Protein AF-0000000073245476 (afdb_homodimer)

Solvent-accessible surface area (backbone atoms only — not comparable to full-atom values): 15856 Å² total; per-residue (Å²): 120,51,74,49,48,77,84,52,42,71,71,64,70,83,82,60,58,58,72,34,22,28,62,36,34,46,77,89,36,81,42,57,45,24,34,50,19,56,55,32,78,48,29,35,33,28,40,75,49,52,67,68,63,74,62,69,71,83,60,53,37,88,50,88,70,59,47,70,49,90,63,47,48,74,40,70,46,81,10,29,39,76,40,54,33,34,42,56,54,90,88,49,45,46,74,45,81,39,62,27,38,27,30,79,56,72,59,91,55,37,30,38,44,10,25,55,58,36,38,72,48,50,34,35,44,22,57,64,35,28,35,37,36,26,55,30,90,86,61,51,75,33,77,39,58,52,106,118,51,74,48,48,78,84,52,41,69,72,62,70,85,70,71,56,57,70,36,25,28,60,34,33,46,79,89,36,81,43,58,46,24,34,48,20,56,55,34,80,49,28,36,34,26,40,77,50,53,66,68,64,73,63,69,70,84,61,53,36,87,51,89,69,59,45,70,49,92,63,46,49,74,40,70,45,82,11,30,38,78,39,53,33,34,41,55,54,90,88,50,46,47,75,46,80,40,63,26,38,26,30,82,56,74,57,89,55,38,30,38,45,8,24,56,58,37,38,73,47,51,34,35,42,23,59,62,37,30,36,36,35,26,55,30,92,85,60,51,74,33,76,38,59,53,105

pLDDT: mean 93.52, std 9.71, range [47.25, 98.81]

Nearest PDB structures (foldseek):
  4z2z-assembly1_B  TM=7.424E-01  e=3.242E-06  Saccharomyces cerevisiae S288C
  4z2z-assembly1_A  TM=7.559E-01  e=2.418E-06  Saccharomyces cerevisiae S288C
  4exh-assembly1_A  TM=7.094E-01  e=1.579E-05  DG-75 Murine leukemia virus
  7squ-assembly1_A  TM=3.680E-01  e=3.318E+00  Escherichia phage vB_EcoM_Goslar
  7sqt-assembly1_A  TM=3.680E-01  e=3.318E+00  Escherichia phage vB_EcoM_Goslar

Organism: Cajanus cajan (NCBI:txid3821)

Secondary structure (DSSP, 8-state):
-EEE-GGG-----GGG----EEEEEETTEEEEEEEE-TT-SSEEEEHHHHHHTT--GGGPBP--SPEE-TT--EE-EEEEEEEEEEEEETTEEEEEEEEEEEE----S-SEEE-HHHHHHHT-EEETTTTEEEEE-TTSPEEEEE--/-EEE-GGG-----TTS----EEEEEETTEEEEEEEE-TT-SSEEEEHHHHHHTT--GGGPBP--SPEE-TT--EE-EEEEEEEEEEEEETTEEEEEEEEEEEE----S-SEEE-HHHHHHHT-EEETTTTEEEEE-TTSPEEEEE--

Radius of gyration: 18.88 Å; Cα contacts (8 Å, |Δi|>4): 696; chains: 2; bounding box: 39×55×34 Å

Structure (mmCIF, N/CA/C/O backbone):
data_AF-0000000073245476-model_v1
#
loop_
_entity.id
_entity.type
_entity.pdbx_description
1 polymer Polyprotein
#
loop_
_atom_site.group_PDB
_atom_site.id
_atom_site.type_symbol
_atom_site.label_atom_id
_atom_site.label_alt_id
_atom_site.label_comp_id
_atom_site.label_asym_id
_atom_site.label_entity_id
_atom_site.label_seq_id
_atom_site.pdbx_PDB_ins_code
_atom_site.Cartn_x
_atom_site.Cartn_y
_atom_site.Cartn_z
_atom_site.occupancy
_atom_site.B_iso_or_equiv
_atom_site.auth_seq_id
_atom_site.auth_comp_id
_atom_site.auth_asym_id
_atom_site.auth_atom_id
_atom_site.pdbx_PDB_model_num
ATOM 1 N N . PRO A 1 1 ? 22.016 -6.625 1.585 1 93.56 1 PRO A N 1
ATOM 2 C CA . PRO A 1 1 ? 21.359 -5.32 1.718 1 93.56 1 PRO A CA 1
ATOM 3 C C . PRO A 1 1 ? 20.562 -4.938 0.481 1 93.56 1 PRO A C 1
ATOM 5 O O . PRO A 1 1 ? 20.953 -5.25 -0.644 1 93.56 1 PRO A O 1
ATOM 8 N N . ILE A 1 2 ? 19.391 -4.457 0.667 1 95.62 2 ILE A N 1
ATOM 9 C CA . ILE A 1 2 ? 18.594 -3.902 -0.418 1 95.62 2 ILE A CA 1
ATOM 10 C C . ILE A 1 2 ? 18.797 -2.393 -0.496 1 95.62 2 ILE A C 1
ATOM 12 O O . ILE A 1 2 ? 18.656 -1.685 0.504 1 95.62 2 ILE A O 1
ATOM 16 N N . THR A 1 3 ? 19.156 -1.911 -1.7 1 96.94 3 THR A N 1
ATOM 17 C CA . THR A 1 3 ? 19.531 -0.511 -1.86 1 96.94 3 THR A CA 1
ATOM 18 C C . THR A 1 3 ? 18.781 0.123 -3.025 1 96.94 3 THR A C 1
ATOM 20 O O . THR A 1 3 ? 18.609 -0.499 -4.078 1 96.94 3 THR A O 1
ATOM 23 N N . PHE A 1 4 ? 18.328 1.345 -2.824 1 95.81 4 PHE A N 1
ATOM 24 C CA . PHE A 1 4 ? 17.75 2.18 -3.873 1 95.81 4 PHE A CA 1
ATOM 25 C C . PHE A 1 4 ? 18.609 3.412 -4.117 1 95.81 4 PHE A C 1
ATOM 27 O O . PHE A 1 4 ? 18.984 4.113 -3.174 1 95.81 4 PHE A O 1
ATOM 34 N N . THR A 1 5 ? 18.906 3.629 -5.355 1 92.44 5 THR A N 1
ATOM 35 C CA . THR A 1 5 ? 19.688 4.785 -5.773 1 92.44 5 THR A CA 1
ATOM 36 C C . THR A 1 5 ? 18.953 5.578 -6.844 1 92.44 5 THR A C 1
ATOM 38 O O . THR A 1 5 ? 17.859 5.18 -7.285 1 92.44 5 THR A O 1
ATOM 41 N N . ASP A 1 6 ? 19.547 6.73 -7.223 1 84.25 6 ASP A N 1
ATOM 42 C CA . ASP A 1 6 ? 18.969 7.527 -8.305 1 84.25 6 ASP A CA 1
ATOM 43 C C . ASP A 1 6 ? 18.906 6.727 -9.602 1 84.25 6 ASP A C 1
ATOM 45 O O . ASP A 1 6 ? 18.062 6.977 -10.453 1 84.25 6 ASP A O 1
ATOM 49 N N . ASP A 1 7 ? 19.766 5.77 -9.727 1 79.19 7 ASP A N 1
ATOM 50 C CA . ASP A 1 7 ? 19.797 4.945 -10.93 1 79.19 7 ASP A CA 1
ATOM 51 C C . ASP A 1 7 ? 18.531 4.094 -11.055 1 79.19 7 ASP A C 1
ATOM 53 O O . ASP A 1 7 ? 18.203 3.619 -12.141 1 79.19 7 ASP A O 1
ATOM 57 N N . ASP A 1 8 ? 17.906 3.918 -9.938 1 78.94 8 ASP A N 1
ATOM 58 C CA . ASP A 1 8 ? 16.688 3.127 -9.953 1 78.94 8 ASP A CA 1
ATOM 59 C C . ASP A 1 8 ? 15.508 3.938 -10.5 1 78.94 8 ASP A C 1
ATOM 61 O O . ASP A 1 8 ? 14.461 3.377 -10.836 1 78.94 8 ASP A O 1
ATOM 65 N N . TYR A 1 9 ? 15.688 5.246 -10.547 1 71.88 9 TYR A N 1
ATOM 66 C CA . TYR A 1 9 ? 14.625 6.117 -11.039 1 71.88 9 TYR A CA 1
ATOM 67 C C . TYR A 1 9 ? 14.5 6.02 -12.555 1 71.88 9 TYR A C 1
ATOM 69 O O . TYR A 1 9 ? 15.469 6.242 -13.281 1 71.88 9 TYR A O 1
ATOM 77 N N . ALA A 1 10 ? 13.523 5.348 -13.148 1 61.59 10 ALA A N 1
ATOM 78 C CA . ALA A 1 10 ? 13.352 5.168 -14.586 1 61.59 10 ALA A CA 1
ATOM 79 C C . ALA A 1 10 ? 12.773 6.422 -15.234 1 61.59 10 ALA A C 1
ATOM 81 O O . ALA A 1 10 ? 12.266 6.371 -16.359 1 61.59 10 ALA A O 1
ATOM 82 N N . GLY A 1 11 ? 13.172 7.547 -14.883 1 56.31 11 GLY A N 1
ATOM 83 C CA . GLY A 1 11 ? 12.766 8.711 -15.656 1 56.31 11 GLY A CA 1
ATOM 84 C C . GLY A 1 11 ? 11.266 8.93 -15.656 1 56.31 11 GLY A C 1
ATOM 85 O O . GLY A 1 11 ? 10.742 9.672 -16.5 1 56.31 11 GLY A O 1
ATOM 86 N N . VAL A 1 12 ? 10.547 7.965 -15.141 1 51.91 12 VAL A N 1
ATOM 87 C CA . VAL A 1 12 ? 9.109 8.172 -15.305 1 51.91 12 VAL A CA 1
ATOM 88 C C . VAL A 1 12 ? 8.719 9.555 -14.805 1 51.91 12 VAL A C 1
ATOM 90 O O . VAL A 1 12 ? 9.336 10.078 -13.867 1 51.91 12 VAL A O 1
ATOM 93 N N . SER A 1 13 ? 8.211 10.25 -15.633 1 48.66 13 SER A N 1
ATOM 94 C CA . SER A 1 13 ? 7.738 11.602 -15.32 1 48.66 13 SER A CA 1
ATOM 95 C C . SER A 1 13 ? 7.254 11.695 -13.875 1 48.66 13 SER A C 1
ATOM 97 O O . SER A 1 13 ? 6.438 10.883 -13.438 1 48.66 13 SER A O 1
ATOM 99 N N . PRO A 1 14 ? 8.039 12.203 -12.969 1 48.41 14 PRO A N 1
ATOM 100 C CA . PRO A 1 14 ? 7.754 12.492 -11.562 1 48.41 14 PRO A CA 1
ATOM 101 C C . PRO A 1 14 ? 6.262 12.664 -11.289 1 48.41 14 PRO A C 1
ATOM 103 O O . PRO A 1 14 ? 5.809 12.414 -10.164 1 48.41 14 PRO A O 1
ATOM 106 N N . ASN A 1 15 ? 5.5 13.188 -12.32 1 51.12 15 ASN A N 1
ATOM 107 C CA . ASN A 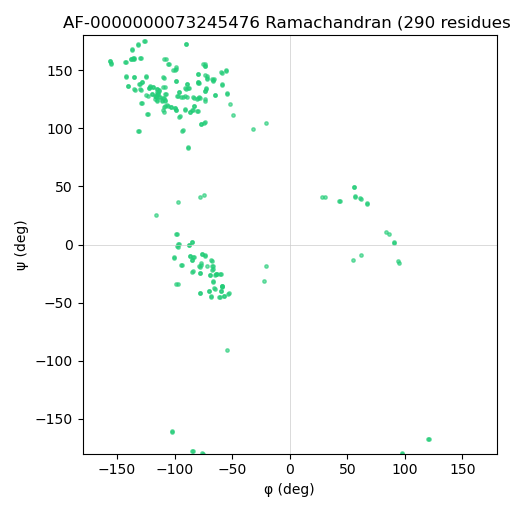1 15 ? 4.195 13.781 -12.047 1 51.12 15 ASN A CA 1
ATOM 108 C C . ASN A 1 15 ? 3.158 12.727 -11.688 1 51.12 15 ASN A C 1
ATOM 110 O O . ASN A 1 15 ? 2.072 13.047 -11.211 1 51.12 15 ASN A O 1
ATOM 114 N N . GLN A 1 16 ? 3.281 11.336 -11.969 1 66.69 16 GLN A N 1
ATOM 115 C CA . GLN A 1 16 ? 1.917 10.812 -11.953 1 66.69 16 GLN A CA 1
ATOM 116 C C . GLN A 1 16 ? 1.728 9.797 -10.836 1 66.69 16 GLN A C 1
ATOM 118 O O . GLN A 1 16 ? 0.734 9.062 -10.812 1 66.69 16 GLN A O 1
ATOM 123 N N . ASP A 1 17 ? 2.463 9.812 -9.773 1 90.06 17 ASP A N 1
ATOM 124 C CA . ASP A 1 17 ? 2.195 8.945 -8.633 1 90.06 17 ASP A CA 1
ATOM 125 C C . ASP A 1 17 ? 1.548 7.637 -9.078 1 90.06 17 ASP A C 1
ATOM 127 O O . ASP A 1 17 ? 0.563 7.191 -8.492 1 90.06 17 ASP A O 1
ATOM 131 N N . ASP A 1 18 ? 2.072 7.098 -10.211 1 92.56 18 ASP A N 1
ATOM 132 C CA . ASP A 1 18 ? 1.566 5.824 -10.719 1 92.56 18 ASP A CA 1
ATOM 133 C C . ASP A 1 18 ? 1.733 4.711 -9.688 1 92.56 18 ASP A C 1
ATOM 135 O O . ASP A 1 18 ? 2.691 4.715 -8.914 1 92.56 18 ASP A O 1
ATOM 139 N N . PRO A 1 19 ? 0.787 3.762 -9.703 1 94.62 19 PRO A N 1
ATOM 140 C CA . PRO A 1 19 ? 0.949 2.598 -8.828 1 94.62 19 PRO A CA 1
ATOM 141 C C . PRO A 1 19 ? 2.021 1.632 -9.328 1 94.62 19 PRO A C 1
ATOM 143 O O . PRO A 1 19 ? 2.367 1.644 -10.508 1 94.62 19 PRO A O 1
ATOM 146 N N . MET A 1 20 ? 2.557 0.892 -8.414 1 95.38 20 MET A N 1
ATOM 147 C CA . MET A 1 20 ? 3.447 -0.205 -8.789 1 95.38 20 MET A CA 1
ATOM 148 C C . MET A 1 20 ? 2.654 -1.404 -9.289 1 95.38 20 MET A C 1
ATOM 150 O O . MET A 1 20 ? 2.021 -2.113 -8.508 1 95.38 20 MET A O 1
ATOM 154 N N . VAL A 1 21 ? 2.68 -1.551 -10.594 1 97.5 21 VAL A N 1
ATOM 155 C CA . VAL A 1 21 ? 1.964 -2.643 -11.242 1 97.5 21 VAL A CA 1
ATOM 156 C C . VAL A 1 21 ? 2.951 -3.521 -12.008 1 97.5 21 VAL A C 1
ATOM 158 O O . VAL A 1 21 ? 3.764 -3.021 -12.789 1 97.5 21 VAL A O 1
ATOM 161 N N . ILE A 1 22 ? 2.824 -4.805 -11.727 1 98.19 22 ILE A N 1
ATOM 162 C CA . ILE A 1 22 ? 3.789 -5.703 -12.352 1 98.19 22 ILE A CA 1
ATOM 163 C C . ILE A 1 22 ? 3.059 -6.883 -12.984 1 98.19 22 ILE A C 1
ATOM 165 O O . ILE A 1 22 ? 1.836 -7 -12.867 1 98.19 22 ILE A O 1
ATOM 169 N N . ALA A 1 23 ? 3.869 -7.66 -13.719 1 98.38 23 ALA A N 1
ATOM 170 C CA . ALA A 1 23 ? 3.42 -8.977 -14.156 1 98.38 23 ALA A CA 1
ATOM 171 C C . ALA A 1 23 ? 3.965 -10.07 -13.242 1 98.38 23 ALA A C 1
ATOM 173 O O . ALA A 1 23 ? 5.105 -9.992 -12.781 1 98.38 23 ALA A O 1
ATOM 174 N N . VAL A 1 24 ? 3.125 -11.047 -12.969 1 98.62 24 VAL A N 1
ATOM 175 C CA . VAL A 1 24 ? 3.549 -12.234 -12.234 1 98.62 24 VAL A CA 1
ATOM 176 C C . VAL A 1 24 ? 3.113 -13.484 -12.984 1 98.62 24 VAL A C 1
ATOM 178 O O . VAL A 1 24 ? 2.258 -13.422 -13.867 1 98.62 24 VAL A O 1
ATOM 181 N N . GLU A 1 25 ? 3.748 -14.555 -12.656 1 98.19 25 GLU A N 1
ATOM 182 C CA . GLU A 1 25 ? 3.291 -15.844 -13.164 1 98.19 25 GLU A CA 1
ATOM 183 C C . GLU A 1 25 ? 2.545 -16.625 -12.086 1 98.19 25 GLU A C 1
ATOM 185 O O . GLU A 1 25 ? 3.1 -16.922 -11.023 1 98.19 25 GLU A O 1
ATOM 190 N N . VAL A 1 26 ? 1.279 -16.906 -12.359 1 98.06 26 VAL A N 1
ATOM 191 C CA . VAL A 1 26 ? 0.427 -17.672 -11.445 1 98.06 26 VAL A CA 1
ATOM 192 C C . VAL A 1 26 ? -0 -18.984 -12.102 1 98.06 26 VAL A C 1
ATOM 194 O O . VAL A 1 26 ? -0.646 -18.969 -13.148 1 98.06 26 VAL A O 1
ATOM 197 N N . ALA A 1 27 ? 0.247 -20.125 -11.398 1 91.5 27 ALA A N 1
ATOM 198 C CA . ALA A 1 27 ? -0.123 -21.438 -11.922 1 91.5 27 ALA A CA 1
ATOM 199 C C . ALA A 1 27 ? 0.217 -21.547 -13.406 1 91.5 27 ALA A C 1
ATOM 201 O O . ALA A 1 27 ? -0.63 -21.938 -14.219 1 91.5 27 ALA A O 1
ATOM 202 N N . ASN A 1 28 ? 1.311 -21 -13.953 1 88.69 28 ASN A N 1
ATOM 203 C CA . ASN A 1 28 ? 1.872 -21.109 -15.297 1 88.69 28 ASN A CA 1
ATOM 204 C C . ASN A 1 28 ? 1.248 -20.094 -16.25 1 88.69 28 ASN A C 1
ATOM 206 O O . ASN A 1 28 ? 1.371 -20.234 -17.469 1 88.69 28 ASN A O 1
ATOM 210 N N . TRP A 1 29 ? 0.49 -19.188 -15.75 1 96.31 29 TRP A N 1
ATOM 211 C CA . TRP A 1 29 ? -0.079 -18.109 -16.531 1 96.31 29 TRP A CA 1
ATOM 212 C C . TRP A 1 29 ? 0.585 -16.781 -16.188 1 96.31 29 TRP A C 1
ATOM 214 O O . TRP A 1 29 ? 0.802 -16.469 -15.016 1 96.31 29 TRP A O 1
ATOM 224 N N . GLU A 1 30 ? 0.896 -16.047 -17.188 1 97.25 30 GLU A N 1
ATOM 225 C CA . GLU A 1 30 ? 1.357 -14.688 -16.953 1 97.25 30 GLU A CA 1
ATOM 226 C C . GLU A 1 30 ? 0.185 -13.742 -16.703 1 97.25 30 GLU A C 1
ATOM 228 O O . GLU A 1 30 ? -0.7 -13.609 -17.547 1 97.25 30 GLU A O 1
ATOM 233 N N . VAL A 1 31 ? 0.109 -13.211 -15.523 1 98.31 31 VAL A N 1
ATOM 234 C CA . VAL A 1 31 ? -0.971 -12.305 -15.156 1 98.31 31 VAL A CA 1
ATOM 235 C C . VAL A 1 31 ? -0.433 -10.875 -15.047 1 98.31 31 VAL A C 1
ATOM 237 O O . VAL A 1 31 ? 0.457 -10.602 -14.234 1 98.31 31 VAL A O 1
ATOM 240 N N . HIS A 1 32 ? -0.95 -9.961 -15.867 1 98.12 32 HIS A N 1
ATOM 241 C CA . HIS A 1 32 ? -0.616 -8.547 -15.836 1 98.12 32 HIS A CA 1
ATOM 242 C C . HIS A 1 32 ? -1.556 -7.777 -14.906 1 98.12 32 HIS A C 1
ATOM 244 O O . HIS A 1 32 ? -2.471 -8.367 -14.328 1 98.12 32 HIS A O 1
ATOM 250 N N . LYS A 1 33 ? -1.223 -6.496 -14.688 1 98.12 33 LYS A N 1
ATOM 251 C CA . LYS A 1 33 ? -2.047 -5.598 -13.883 1 98.12 33 LYS A CA 1
ATOM 252 C C . LYS A 1 33 ? -2.178 -6.102 -12.453 1 98.12 33 LYS A C 1
ATOM 254 O O . LYS A 1 33 ? -3.279 -6.133 -11.898 1 98.12 33 LYS A O 1
ATOM 259 N N . THR A 1 34 ? -1.061 -6.609 -11.961 1 98.62 34 THR A N 1
ATOM 260 C CA . THR A 1 34 ? -0.933 -6.941 -10.547 1 98.62 34 THR A CA 1
ATOM 261 C C . THR A 1 34 ? -0.478 -5.727 -9.742 1 98.62 34 THR A C 1
ATOM 263 O O . THR A 1 34 ? 0.642 -5.242 -9.922 1 98.62 34 THR A O 1
ATOM 266 N N . LEU A 1 35 ? -1.337 -5.27 -8.891 1 98.38 35 LEU A N 1
ATOM 267 C CA . LEU A 1 35 ? -1.023 -4.121 -8.039 1 98.38 35 LEU A CA 1
ATOM 268 C C . LEU A 1 35 ? -0.236 -4.555 -6.809 1 98.38 35 LEU A C 1
ATOM 270 O O . LEU A 1 35 ? -0.65 -5.469 -6.094 1 98.38 35 LEU A O 1
ATOM 274 N N . ILE A 1 36 ? 0.904 -3.943 -6.566 1 98.56 36 ILE A N 1
ATOM 275 C CA . ILE A 1 36 ? 1.636 -4.086 -5.312 1 98.56 36 ILE A CA 1
ATOM 276 C C . ILE A 1 36 ? 1.085 -3.107 -4.281 1 98.56 36 ILE A C 1
ATOM 278 O O . ILE A 1 36 ? 1.145 -1.891 -4.477 1 98.56 36 ILE A O 1
ATOM 282 N N . ASP A 1 37 ? 0.512 -3.652 -3.213 1 97.94 37 ASP A N 1
ATOM 283 C CA . ASP A 1 37 ? -0.204 -2.826 -2.246 1 97.94 37 ASP A CA 1
ATOM 284 C C . ASP A 1 37 ? 0.238 -3.141 -0.82 1 97.94 37 ASP A C 1
ATOM 286 O O . ASP A 1 37 ? -0.367 -3.979 -0.147 1 97.94 37 ASP A O 1
ATOM 290 N N . GLN A 1 38 ? 1.141 -2.357 -0.249 1 97.44 38 GLN A N 1
ATOM 291 C CA . GLN A 1 38 ? 1.664 -2.572 1.097 1 97.44 38 GLN A CA 1
ATOM 292 C C . GLN A 1 38 ? 0.629 -2.201 2.154 1 97.44 38 GLN A C 1
ATOM 294 O O . GLN A 1 38 ? 0.805 -2.508 3.336 1 97.44 38 GLN A O 1
ATOM 299 N N . GLY A 1 39 ? -0.454 -1.598 1.73 1 96.94 39 GLY A N 1
ATOM 300 C CA . GLY A 1 39 ? -1.541 -1.322 2.656 1 96.94 39 GLY A CA 1
ATOM 301 C C . GLY A 1 39 ? -2.494 -2.49 2.822 1 96.94 39 GLY A C 1
ATOM 302 O O . GLY A 1 39 ? -3.307 -2.508 3.748 1 96.94 39 GLY A O 1
ATOM 303 N N . SER A 1 40 ? -2.422 -3.416 2.006 1 96.94 40 SER A N 1
ATOM 304 C CA . SER A 1 40 ? -3.379 -4.52 2.002 1 96.94 40 SER A CA 1
ATOM 305 C C . SER A 1 40 ? -2.939 -5.637 2.943 1 96.94 40 SER A C 1
ATOM 307 O O . SER A 1 40 ? -1.787 -6.074 2.9 1 96.94 40 SER A O 1
ATOM 309 N N . SER A 1 41 ? -3.852 -6.133 3.717 1 96.19 41 SER A N 1
ATOM 310 C CA . SER A 1 41 ? -3.586 -7.223 4.648 1 96.19 41 SER A CA 1
ATOM 311 C C . SER A 1 41 ? -3.771 -8.578 3.977 1 96.19 41 SER A C 1
ATOM 313 O O . SER A 1 41 ? -3.555 -9.625 4.598 1 96.19 41 SER A O 1
ATOM 315 N N . ALA A 1 42 ? -4.137 -8.539 2.725 1 97 42 ALA A N 1
ATOM 316 C CA . ALA A 1 42 ? -4.414 -9.781 2.01 1 97 42 ALA A CA 1
ATOM 317 C C . ALA A 1 42 ? -3.941 -9.703 0.562 1 97 42 ALA A C 1
ATOM 319 O O . ALA A 1 42 ? -3.693 -8.609 0.044 1 97 42 ALA A O 1
ATOM 320 N N . ASN A 1 43 ? -3.713 -10.875 -0.018 1 98.5 43 ASN A N 1
ATOM 321 C CA . ASN A 1 43 ? -3.629 -11 -1.47 1 98.5 43 ASN A CA 1
ATOM 322 C C . ASN A 1 43 ? -4.996 -11.266 -2.088 1 98.5 43 ASN A C 1
ATOM 324 O O . ASN A 1 43 ? -5.766 -12.086 -1.574 1 98.5 43 ASN A O 1
ATOM 328 N N . VAL A 1 44 ? -5.266 -10.609 -3.191 1 98.62 44 VAL A N 1
ATOM 329 C CA . VAL A 1 44 ? -6.574 -10.734 -3.824 1 98.62 44 VAL A CA 1
ATOM 330 C C . VAL A 1 44 ? -6.406 -11.203 -5.27 1 98.62 44 VAL A C 1
ATOM 332 O O . VAL A 1 44 ? -5.543 -10.703 -5.992 1 98.62 44 VAL A O 1
ATOM 335 N N . LEU A 1 45 ? -7.07 -12.195 -5.617 1 98.62 45 LEU A N 1
ATOM 336 C CA . LEU A 1 45 ? -7.27 -12.609 -7.004 1 98.62 45 LEU A CA 1
ATOM 337 C C . LEU A 1 45 ? -8.703 -12.359 -7.445 1 98.62 45 LEU A C 1
ATOM 339 O O . LEU A 1 45 ? -9.641 -12.953 -6.902 1 98.62 45 LEU A O 1
ATOM 343 N N . TYR A 1 46 ? -8.875 -11.453 -8.391 1 98.38 46 TYR A N 1
ATOM 344 C CA . TYR A 1 46 ? -10.234 -11.109 -8.789 1 98.38 46 TYR A CA 1
ATOM 345 C C . TYR A 1 46 ? -10.875 -12.242 -9.586 1 98.38 46 TYR A C 1
ATOM 347 O O . TYR A 1 46 ? -10.219 -12.875 -10.422 1 98.38 46 TYR A O 1
ATOM 355 N N . TRP A 1 47 ? -12.109 -12.414 -9.422 1 97.56 47 TRP A N 1
ATOM 356 C CA . TRP A 1 47 ? -12.859 -13.586 -9.859 1 97.56 47 TRP A CA 1
ATOM 357 C C . TRP A 1 47 ? -12.781 -13.742 -11.375 1 97.56 47 TRP A C 1
ATOM 359 O O . TRP A 1 47 ? -12.508 -14.836 -11.875 1 97.56 47 TRP A O 1
ATOM 369 N N . PRO A 1 48 ? -12.969 -12.625 -12.172 1 96.94 48 PRO A N 1
ATOM 370 C CA . PRO A 1 48 ? -12.828 -12.82 -13.617 1 96.94 48 PRO A CA 1
ATOM 371 C C . PRO A 1 48 ? -11.453 -13.359 -14.016 1 96.94 48 PRO A C 1
ATOM 373 O O . PRO A 1 48 ? -11.344 -14.156 -14.953 1 96.94 48 PRO A O 1
ATOM 376 N N . THR A 1 49 ? -10.414 -12.977 -13.359 1 97.75 49 THR A N 1
ATOM 377 C CA . THR A 1 49 ? -9.07 -13.469 -13.625 1 97.75 49 THR A CA 1
ATOM 378 C C . THR A 1 49 ? -8.945 -14.938 -13.234 1 97.75 49 THR A C 1
ATOM 380 O O . THR A 1 49 ? -8.391 -15.742 -13.984 1 97.75 49 THR A O 1
ATOM 383 N N . PHE A 1 50 ? -9.469 -15.312 -12.07 1 98 50 PHE A N 1
ATOM 384 C CA . PHE A 1 50 ? -9.453 -16.703 -11.625 1 98 50 PHE A CA 1
ATOM 385 C C . PHE A 1 50 ? -10.07 -17.609 -12.68 1 98 50 PHE A C 1
ATOM 387 O O . PHE A 1 50 ? -9.523 -18.672 -12.984 1 98 50 PHE A O 1
ATOM 394 N N . LEU A 1 51 ? -11.141 -17.172 -13.25 1 96.56 51 LEU A N 1
ATOM 395 C CA . LEU A 1 51 ? -11.852 -17.969 -14.242 1 96.56 51 LEU A CA 1
ATOM 396 C C . LEU A 1 51 ? -10.984 -18.203 -15.477 1 96.56 51 LEU A C 1
ATOM 398 O O . LEU A 1 51 ? -11.094 -19.234 -16.141 1 96.56 51 LEU A O 1
ATOM 402 N N . ARG A 1 52 ? -10.102 -17.328 -15.68 1 96 52 ARG A N 1
ATOM 403 C CA . ARG A 1 52 ? -9.25 -17.406 -16.859 1 96 52 ARG A CA 1
ATOM 404 C C . ARG A 1 52 ? -8.055 -18.328 -16.609 1 96 52 ARG A C 1
ATOM 406 O O . ARG A 1 52 ? -7.453 -18.844 -17.562 1 96 52 ARG A O 1
ATOM 413 N N . LEU A 1 53 ? -7.645 -18.547 -15.398 1 96 53 LEU A N 1
ATOM 414 C CA . LEU A 1 53 ? -6.461 -19.328 -15.062 1 96 53 LEU A CA 1
ATOM 415 C C . LEU A 1 53 ? -6.73 -20.828 -15.211 1 96 53 LEU A C 1
ATOM 417 O O . LEU A 1 53 ? -5.805 -21.625 -15.164 1 96 53 LEU A O 1
ATOM 421 N N . ASP A 1 54 ? -7.898 -21.25 -15.438 1 89.38 54 ASP A N 1
ATOM 422 C CA . ASP A 1 54 ? -8.289 -22.641 -15.672 1 89.38 54 ASP A CA 1
ATOM 423 C C . ASP A 1 54 ? -7.867 -23.531 -14.508 1 89.38 54 ASP A C 1
ATOM 425 O O . ASP A 1 54 ? -7.258 -24.578 -14.719 1 89.38 54 ASP A O 1
ATOM 429 N N . ILE A 1 55 ? -8.039 -23.016 -13.336 1 93.38 55 ILE A N 1
ATOM 430 C CA . ILE A 1 55 ? -7.844 -23.734 -12.078 1 93.38 55 ILE A CA 1
ATOM 431 C C . ILE A 1 55 ? -9.156 -24.391 -11.648 1 93.38 55 ILE A C 1
ATOM 433 O O . ILE A 1 55 ? -10.219 -23.781 -11.734 1 93.38 55 ILE A O 1
ATOM 437 N N . PRO A 1 56 ? -9.07 -25.703 -11.227 1 95.12 56 PRO A N 1
ATOM 438 C CA . PRO A 1 56 ? -10.305 -26.359 -10.781 1 95.12 56 PRO A CA 1
ATOM 439 C C . PRO A 1 56 ? -10.969 -25.641 -9.609 1 95.12 56 PRO A C 1
ATOM 441 O O . PRO A 1 56 ? -10.297 -25.297 -8.641 1 95.12 56 PRO A O 1
ATOM 444 N N . HIS A 1 57 ? -12.227 -25.531 -9.664 1 96.5 57 HIS A N 1
ATOM 445 C CA . HIS A 1 57 ? -12.977 -24.859 -8.609 1 96.5 57 HIS A CA 1
ATOM 446 C C . HIS A 1 57 ? -12.922 -25.656 -7.309 1 96.5 57 HIS A C 1
ATOM 448 O O . HIS A 1 57 ? -13.148 -25.109 -6.23 1 96.5 57 HIS A O 1
ATOM 454 N N . SER A 1 58 ? -12.586 -26.906 -7.395 1 97.44 58 SER A N 1
ATOM 455 C CA . SER A 1 58 ? -12.516 -27.781 -6.219 1 97.44 58 SER A CA 1
ATOM 456 C C . SER A 1 58 ? -11.383 -27.359 -5.293 1 97.44 58 SER A C 1
ATOM 458 O O . SER A 1 58 ? -11.328 -27.781 -4.137 1 97.44 58 SER A O 1
ATOM 460 N N . LEU A 1 59 ? -10.523 -26.531 -5.828 1 97.38 59 LEU A N 1
ATOM 461 C CA . LEU A 1 59 ? -9.398 -26.062 -5.023 1 97.38 59 LEU A CA 1
ATOM 462 C C . LEU A 1 59 ? -9.805 -24.891 -4.145 1 97.38 59 LEU A C 1
ATOM 464 O O . LEU A 1 59 ? -9.078 -24.516 -3.229 1 97.38 59 LEU A O 1
ATOM 468 N N . ILE A 1 60 ? -10.984 -24.359 -4.41 1 98.38 60 ILE A N 1
ATOM 469 C CA . ILE A 1 60 ? -11.453 -23.203 -3.633 1 98.38 60 ILE A CA 1
ATOM 470 C C . ILE A 1 60 ? -11.859 -23.672 -2.236 1 98.38 60 ILE A C 1
ATOM 472 O O . ILE A 1 60 ? -12.656 -24.609 -2.09 1 98.38 60 ILE A O 1
ATOM 476 N N . GLN A 1 61 ? -11.258 -23.031 -1.282 1 98.62 61 GLN A N 1
ATOM 477 C CA . GLN A 1 61 ? -11.625 -23.25 0.113 1 98.62 61 GLN A CA 1
ATOM 478 C C . GLN A 1 61 ? -12.523 -22.125 0.628 1 98.62 61 GLN A C 1
ATOM 480 O O . GLN A 1 61 ? -12.414 -20.984 0.185 1 98.62 61 GLN A O 1
ATOM 485 N N . PRO A 1 62 ? -13.367 -22.484 1.555 1 97.56 62 PRO A N 1
ATOM 486 C CA . PRO A 1 62 ? -14.266 -21.453 2.078 1 97.56 62 PRO A CA 1
ATOM 487 C C . PRO A 1 62 ? -13.539 -20.438 2.947 1 97.56 62 PRO A C 1
ATOM 489 O O . PRO A 1 62 ? -12.555 -20.766 3.607 1 97.56 62 PRO A O 1
ATOM 492 N N . ASN A 1 63 ? -13.984 -19.156 2.832 1 96.81 63 ASN A N 1
ATOM 493 C CA . ASN A 1 63 ? -13.562 -18.062 3.697 1 96.81 63 ASN A CA 1
ATOM 494 C C . ASN A 1 63 ? -14.766 -17.297 4.258 1 96.81 63 ASN A C 1
ATOM 496 O O . ASN A 1 63 ? -15.562 -16.75 3.502 1 96.81 63 ASN A O 1
ATOM 500 N N . THR A 1 64 ? -14.875 -17.234 5.539 1 93.88 64 THR A N 1
ATOM 501 C CA . THR A 1 64 ? -16.078 -16.641 6.137 1 93.88 64 THR A CA 1
ATOM 502 C C . THR A 1 64 ? -15.805 -15.211 6.574 1 93.88 64 THR A C 1
ATOM 504 O O . THR A 1 64 ? -16.75 -14.461 6.859 1 93.88 64 THR A O 1
ATOM 507 N N . GLU A 1 65 ? -14.641 -14.789 6.602 1 95.06 65 GLU A N 1
ATOM 508 C CA . GLU A 1 65 ? -14.312 -13.438 7.043 1 95.06 65 GLU A CA 1
ATOM 509 C C . GLU A 1 65 ? -14.336 -12.453 5.875 1 95.06 65 GLU A C 1
ATOM 511 O O . GLU A 1 65 ? -13.672 -12.68 4.859 1 95.06 65 GLU A O 1
ATOM 516 N N . PRO A 1 66 ? -15.07 -11.414 6.055 1 94.75 66 PRO A N 1
ATOM 517 C CA . PRO A 1 66 ? -15.047 -10.406 4.988 1 94.75 66 PRO A CA 1
ATOM 518 C C . PRO A 1 66 ? -13.75 -9.609 4.957 1 94.75 66 PRO A C 1
ATOM 520 O O . PRO A 1 66 ? -13.062 -9.5 5.98 1 94.75 66 PRO A O 1
ATOM 523 N N . LEU A 1 67 ? -13.453 -9.125 3.762 1 94.69 67 LEU A N 1
ATOM 524 C CA . LEU A 1 67 ? -12.43 -8.094 3.65 1 94.69 67 LEU A CA 1
ATOM 525 C C . LEU A 1 67 ? -12.992 -6.727 4.027 1 94.69 67 LEU A C 1
ATOM 527 O O . LEU A 1 67 ? -14.133 -6.402 3.672 1 94.69 67 LEU A O 1
ATOM 531 N N . VAL A 1 68 ? -12.188 -5.988 4.73 1 93.25 68 VAL A N 1
ATOM 532 C CA . VAL A 1 68 ? -12.617 -4.645 5.105 1 93.25 68 VAL A CA 1
ATOM 533 C C . VAL A 1 68 ? -11.805 -3.609 4.332 1 93.25 68 VAL A C 1
ATOM 535 O O . VAL A 1 68 ? -10.57 -3.666 4.312 1 93.25 68 VAL A O 1
ATOM 538 N N . GLY A 1 69 ? -12.5 -2.727 3.664 1 90.56 69 GLY A N 1
ATOM 539 C CA . GLY A 1 69 ? -11.844 -1.674 2.904 1 90.56 69 GLY A CA 1
ATOM 540 C C . GLY A 1 69 ? -11.484 -0.467 3.748 1 90.56 69 GLY A C 1
ATOM 541 O O . GLY A 1 69 ? -11.656 -0.482 4.969 1 90.56 69 GLY A O 1
ATOM 542 N N . PHE A 1 70 ? -10.93 0.547 3.154 1 89.31 70 PHE A N 1
ATOM 543 C CA . PHE A 1 70 ? -10.406 1.706 3.869 1 89.31 70 PHE A CA 1
ATOM 544 C C . PHE A 1 70 ? -11.539 2.527 4.473 1 89.31 70 PHE A C 1
ATOM 546 O O . PHE A 1 70 ? -11.328 3.279 5.426 1 89.31 70 PHE A O 1
ATOM 553 N N . ALA A 1 71 ? -12.742 2.424 3.824 1 90.12 71 ALA A N 1
ATOM 554 C CA . ALA A 1 71 ? -13.875 3.172 4.359 1 90.12 71 ALA A CA 1
ATOM 555 C C . ALA A 1 71 ? -14.758 2.279 5.227 1 90.12 71 ALA A C 1
ATOM 557 O O . ALA A 1 71 ? -15.898 2.639 5.539 1 90.12 71 ALA A O 1
ATOM 558 N N . GLY A 1 72 ? -14.289 1.053 5.516 1 90 72 GLY A N 1
ATOM 559 C CA . GLY A 1 72 ? -15.008 0.163 6.414 1 90 72 GLY A CA 1
ATOM 560 C C . GLY A 1 72 ? -15.992 -0.742 5.695 1 90 72 GLY A C 1
ATOM 561 O O . GLY A 1 72 ? -16.688 -1.54 6.328 1 90 72 GLY A O 1
ATOM 562 N N . GLU A 1 73 ? -16.031 -0.634 4.414 1 90.19 73 GLU A N 1
ATOM 563 C CA . GLU A 1 73 ? -16.922 -1.516 3.67 1 90.19 73 GLU A CA 1
ATOM 564 C C . GLU A 1 73 ? -16.469 -2.969 3.76 1 90.19 73 GLU A C 1
ATOM 566 O O . GLU A 1 73 ? -15.266 -3.248 3.768 1 90.19 73 GLU A O 1
ATOM 571 N N . ARG A 1 74 ? -17.438 -3.826 3.877 1 92.75 74 ARG A N 1
ATOM 572 C CA . ARG A 1 74 ? -17.172 -5.262 3.926 1 92.75 74 ARG A CA 1
ATOM 573 C C . ARG A 1 74 ? -17.359 -5.902 2.557 1 92.75 74 ARG A C 1
ATOM 575 O O . ARG A 1 74 ? -18.375 -5.672 1.896 1 92.75 74 ARG A O 1
ATOM 582 N N . VAL A 1 75 ? -16.375 -6.59 2.164 1 93.25 75 VAL A N 1
ATOM 583 C CA . VAL A 1 75 ? -16.422 -7.27 0.875 1 93.25 75 VAL A CA 1
ATOM 584 C C . VAL A 1 75 ? -16.375 -8.781 1.088 1 93.25 75 VAL A C 1
ATOM 586 O O . VAL A 1 75 ? -15.453 -9.297 1.729 1 93.25 75 VAL A O 1
ATOM 589 N N . HIS A 1 76 ? -17.344 -9.438 0.554 1 94.69 76 HIS A N 1
ATOM 590 C CA . HIS A 1 76 ? -17.391 -10.891 0.635 1 94.69 76 HIS A CA 1
ATOM 591 C C . HIS A 1 76 ? -16.469 -11.531 -0.402 1 94.69 76 HIS A C 1
ATOM 593 O O . HIS A 1 76 ? -16.375 -11.047 -1.532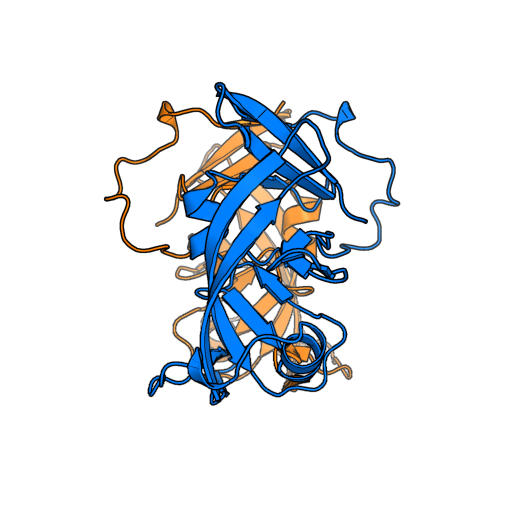 1 94.69 76 HIS A O 1
ATOM 599 N N . THR A 1 77 ? -15.945 -12.648 0.021 1 97.25 77 THR A N 1
ATOM 600 C CA . THR A 1 77 ? -15.102 -13.391 -0.9 1 97.25 77 THR A CA 1
ATOM 601 C C . THR A 1 77 ? -15.797 -14.672 -1.357 1 97.25 77 THR A C 1
ATOM 603 O O . THR A 1 77 ? -16.719 -15.156 -0.698 1 97.25 77 THR A O 1
ATOM 606 N N . ARG A 1 78 ? -15.414 -15.25 -2.436 1 97.25 78 ARG A N 1
ATOM 607 C CA . ARG A 1 78 ? -15.875 -16.547 -2.922 1 97.25 78 ARG A CA 1
ATOM 608 C C . ARG A 1 78 ? -15.078 -17.688 -2.297 1 97.25 78 ARG A C 1
ATOM 610 O O . ARG A 1 78 ? -15.32 -18.859 -2.594 1 97.25 78 ARG A O 1
ATOM 617 N N . GLY A 1 79 ? -14.211 -17.328 -1.446 1 98.44 79 GLY A N 1
ATOM 618 C CA . GLY A 1 79 ? -13.266 -18.266 -0.869 1 98.44 79 GLY A CA 1
ATOM 619 C C . GLY A 1 79 ? -11.82 -17.891 -1.141 1 98.44 79 GLY A C 1
ATOM 620 O O . GLY A 1 79 ? -11.508 -16.734 -1.4 1 98.44 79 GLY A O 1
ATOM 621 N N . TYR A 1 80 ? -10.969 -18.828 -0.877 1 98.75 80 TYR A N 1
ATOM 622 C CA . TYR A 1 80 ? -9.562 -18.578 -1.178 1 98.75 80 TYR A CA 1
ATOM 623 C C . TYR A 1 80 ? -8.922 -19.781 -1.852 1 98.75 80 TYR A C 1
ATOM 625 O O . TYR A 1 80 ? -9.469 -20.891 -1.811 1 98.75 80 TYR A O 1
ATOM 633 N N . VAL A 1 81 ? -7.828 -19.609 -2.539 1 98.56 81 VAL A N 1
ATOM 634 C CA . VAL A 1 81 ? -6.977 -20.641 -3.135 1 98.56 81 VAL A CA 1
ATOM 635 C C . VAL A 1 81 ? -5.512 -20.328 -2.846 1 98.56 81 VAL A C 1
ATOM 637 O O . VAL A 1 81 ? -5.129 -19.156 -2.736 1 98.56 81 VAL A O 1
ATOM 640 N N . ASP A 1 82 ? -4.719 -21.344 -2.633 1 98.44 82 ASP A N 1
ATOM 641 C CA . ASP A 1 82 ? -3.27 -21.219 -2.535 1 98.44 82 ASP A CA 1
ATOM 642 C C . ASP A 1 82 ? -2.596 -21.609 -3.854 1 98.44 82 ASP A C 1
ATOM 644 O O . ASP A 1 82 ? -2.727 -22.734 -4.32 1 98.44 82 ASP A O 1
ATOM 648 N N . LEU A 1 83 ? -1.928 -20.656 -4.43 1 98.31 83 LEU A N 1
ATOM 649 C CA . LEU A 1 83 ? -1.332 -20.891 -5.742 1 98.31 83 LEU A CA 1
ATOM 650 C C . LEU A 1 83 ? 0.147 -20.516 -5.742 1 98.31 83 LEU A C 1
ATOM 652 O O . LEU A 1 83 ? 0.541 -19.516 -5.141 1 98.31 83 LEU A O 1
ATOM 656 N N . LEU A 1 84 ? 0.96 -21.344 -6.406 1 97.94 84 LEU A N 1
ATOM 657 C CA . LEU A 1 84 ? 2.354 -20.969 -6.641 1 97.94 84 LEU A CA 1
ATOM 658 C C . LEU A 1 84 ? 2.453 -19.75 -7.551 1 97.94 84 LEU A C 1
ATOM 660 O O . LEU A 1 84 ? 1.817 -19.719 -8.609 1 97.94 84 LEU A O 1
ATOM 664 N N . THR A 1 85 ? 3.182 -18.781 -7.137 1 98.56 85 THR A N 1
ATOM 665 C CA . THR A 1 85 ? 3.33 -17.531 -7.863 1 98.56 85 THR A CA 1
ATOM 666 C C . THR A 1 85 ? 4.805 -17.156 -8.016 1 98.56 85 THR A C 1
ATOM 668 O O . THR A 1 85 ? 5.574 -17.25 -7.059 1 98.56 85 THR A O 1
ATOM 671 N N . THR A 1 86 ? 5.195 -16.781 -9.188 1 98.44 86 THR A N 1
ATOM 672 C CA . THR A 1 86 ? 6.578 -16.422 -9.477 1 98.44 86 THR A CA 1
ATOM 673 C C . THR A 1 86 ? 6.695 -14.914 -9.695 1 98.44 86 THR A C 1
ATOM 675 O O . THR A 1 86 ? 5.941 -14.328 -10.477 1 98.44 86 THR A O 1
ATOM 678 N N . PHE A 1 87 ? 7.609 -14.352 -9.023 1 98.44 87 PHE A N 1
ATOM 679 C CA . PHE A 1 87 ? 7.934 -12.938 -9.156 1 98.44 87 PHE A CA 1
ATOM 680 C C . PHE A 1 87 ? 9.289 -12.75 -9.836 1 98.44 87 PHE A C 1
ATOM 682 O O . PHE A 1 87 ? 10.227 -13.492 -9.562 1 98.44 87 PHE A O 1
ATOM 689 N N . GLY A 1 88 ? 9.375 -11.734 -10.625 1 96.88 88 GLY A N 1
ATOM 690 C CA . GLY A 1 88 ? 10.617 -11.477 -11.336 1 96.88 88 GLY A CA 1
ATOM 691 C C . GLY A 1 88 ? 10.625 -12.008 -12.75 1 96.88 88 GLY A C 1
ATOM 692 O O . GLY A 1 88 ? 9.602 -12.5 -13.242 1 96.88 88 GLY A O 1
ATOM 693 N N . THR A 1 89 ? 11.758 -11.797 -13.453 1 93.75 89 THR A N 1
ATOM 694 C CA . THR A 1 89 ? 11.953 -12.266 -14.82 1 93.75 89 THR A CA 1
ATOM 695 C C . THR A 1 89 ? 13.125 -13.242 -14.898 1 93.75 89 THR A C 1
ATOM 697 O O . THR A 1 89 ? 14.188 -12.992 -14.32 1 93.75 89 THR A O 1
ATOM 700 N N . SER A 1 90 ? 12.953 -14.312 -15.602 1 91.62 90 SER A N 1
ATOM 701 C CA . SER A 1 90 ? 13.992 -15.336 -15.719 1 91.62 90 SER A CA 1
ATOM 702 C C . SER A 1 90 ? 15.305 -14.734 -16.203 1 91.62 90 SER A C 1
ATOM 704 O O . SER A 1 90 ? 15.32 -13.922 -17.125 1 91.62 90 SER A O 1
ATOM 706 N N . PRO A 1 91 ? 16.359 -15.047 -15.492 1 93.69 91 PRO A N 1
ATOM 707 C CA . PRO A 1 91 ? 16.516 -16.094 -14.484 1 93.69 91 PRO A CA 1
ATOM 708 C C . PRO A 1 91 ? 16.359 -15.562 -13.055 1 93.69 91 PRO A C 1
ATOM 710 O O . PRO A 1 91 ? 16.422 -16.344 -12.094 1 93.69 91 PRO A O 1
ATOM 713 N N . ASP A 1 92 ? 16.141 -14.305 -12.875 1 95.81 92 ASP A N 1
ATOM 714 C CA . ASP A 1 92 ? 16.016 -13.688 -11.555 1 95.81 92 ASP A CA 1
ATOM 715 C C . ASP A 1 92 ? 14.57 -13.727 -11.062 1 95.81 92 ASP A C 1
ATOM 717 O O . ASP A 1 92 ? 13.828 -12.758 -11.219 1 95.81 92 ASP A O 1
ATOM 721 N N . THR A 1 93 ? 14.281 -14.859 -10.508 1 97.06 93 THR A N 1
ATOM 722 C CA . THR A 1 93 ? 12.906 -15.031 -10.047 1 97.06 93 THR A CA 1
ATOM 723 C C . THR A 1 93 ? 12.875 -15.648 -8.656 1 97.06 93 THR A C 1
ATOM 725 O O . THR A 1 93 ? 13.867 -16.219 -8.195 1 97.06 93 THR A O 1
ATOM 728 N N . ARG A 1 94 ? 11.805 -15.508 -7.992 1 97.62 94 ARG A N 1
ATOM 729 C CA . ARG A 1 94 ? 11.438 -16.188 -6.754 1 97.62 94 ARG A CA 1
ATOM 730 C C . ARG A 1 94 ? 10 -16.688 -6.809 1 97.62 94 ARG A C 1
ATOM 732 O O . ARG A 1 94 ? 9.109 -15.977 -7.293 1 97.62 94 ARG A O 1
ATOM 739 N N . ARG A 1 95 ? 9.836 -17.906 -6.406 1 97.44 95 ARG A N 1
ATOM 740 C CA . ARG A 1 95 ? 8.523 -18.531 -6.41 1 97.44 95 ARG A CA 1
ATOM 741 C C . ARG A 1 95 ? 8.055 -18.828 -4.992 1 97.44 95 ARG A C 1
ATOM 743 O O . ARG A 1 95 ? 8.805 -19.406 -4.191 1 97.44 95 ARG A O 1
ATOM 750 N N . ILE A 1 96 ? 6.84 -18.422 -4.688 1 97.75 96 ILE A N 1
ATOM 751 C CA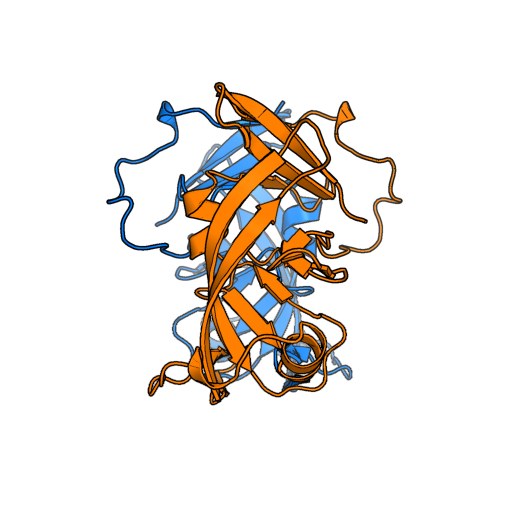 . ILE A 1 96 ? 6.27 -18.688 -3.369 1 97.75 96 ILE A CA 1
ATOM 752 C C . ILE A 1 96 ? 4.812 -19.109 -3.51 1 97.75 96 ILE A C 1
ATOM 754 O O . ILE A 1 96 ? 4.188 -18.875 -4.547 1 97.75 96 ILE A O 1
ATOM 758 N N . MET A 1 97 ? 4.336 -19.797 -2.412 1 98.25 97 MET A N 1
ATOM 759 C CA . MET A 1 97 ? 2.904 -20.047 -2.311 1 98.25 97 MET A CA 1
ATOM 760 C C . MET A 1 97 ? 2.164 -18.812 -1.811 1 98.25 97 MET A C 1
ATOM 762 O O . MET A 1 97 ? 2.523 -18.25 -0.779 1 98.25 97 MET A O 1
ATOM 766 N N . VAL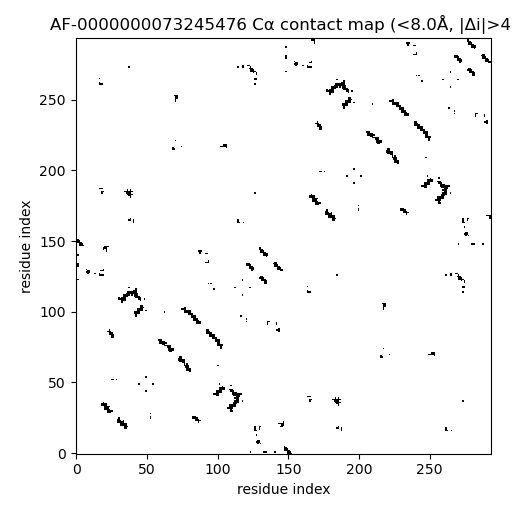 A 1 98 ? 1.161 -18.406 -2.586 1 98.56 98 VAL A N 1
ATOM 767 C CA . VAL A 1 98 ? 0.364 -17.25 -2.223 1 98.56 98 VAL A CA 1
ATOM 768 C C . VAL A 1 98 ? -1.084 -17.656 -1.981 1 98.56 98 VAL A C 1
ATOM 770 O O . VAL A 1 98 ? -1.682 -18.359 -2.805 1 98.56 98 VAL A O 1
ATOM 773 N N . ARG A 1 99 ? -1.614 -17.281 -0.833 1 98.56 99 ARG A N 1
ATOM 774 C CA . ARG A 1 99 ? -3.051 -17.406 -0.613 1 98.56 99 ARG A CA 1
ATOM 775 C C . ARG A 1 99 ? -3.803 -16.203 -1.203 1 98.56 99 ARG A C 1
ATOM 777 O O . ARG A 1 99 ? -3.582 -15.07 -0.797 1 98.56 99 ARG A O 1
ATOM 784 N N . TYR A 1 100 ? -4.656 -16.5 -2.123 1 98.62 100 TYR A N 1
ATOM 785 C CA . TYR A 1 100 ? -5.48 -15.484 -2.768 1 98.62 100 TYR A CA 1
ATOM 786 C C . TYR A 1 100 ? -6.922 -15.555 -2.277 1 98.62 100 TYR A C 1
ATOM 788 O O . TYR A 1 100 ? -7.574 -16.594 -2.4 1 98.62 100 TYR A O 1
ATOM 796 N N . LEU A 1 101 ? -7.375 -14.461 -1.684 1 98.75 101 LEU A N 1
ATOM 797 C CA . LEU A 1 101 ? -8.82 -14.32 -1.528 1 98.75 101 LEU A CA 1
ATOM 798 C C . LEU A 1 101 ? -9.477 -14 -2.863 1 98.75 101 LEU A C 1
ATOM 800 O O . LEU A 1 101 ? -9.016 -13.125 -3.598 1 98.75 101 LEU A O 1
ATOM 804 N N . LEU A 1 102 ? -10.516 -14.711 -3.168 1 98.5 102 LEU A N 1
ATOM 805 C CA . LEU A 1 102 ? -11.211 -14.531 -4.438 1 98.5 102 LEU A CA 1
ATOM 806 C C . LEU A 1 102 ? -12.336 -13.508 -4.301 1 98.5 102 LEU A C 1
ATOM 808 O O . LEU A 1 102 ? -13.305 -13.734 -3.576 1 98.5 102 LEU A O 1
ATOM 812 N N . VAL A 1 103 ? -12.203 -12.422 -5.027 1 98.06 103 VAL A N 1
ATOM 813 C CA . VAL A 1 103 ? -13.133 -11.312 -4.895 1 98.06 103 VAL A CA 1
ATOM 814 C C . VAL A 1 103 ? -13.781 -11.008 -6.246 1 98.06 103 VAL A C 1
ATOM 816 O O . VAL A 1 103 ? -13.102 -10.977 -7.273 1 98.06 103 VAL A O 1
ATOM 819 N N . GLU A 1 104 ? -15.086 -10.82 -6.184 1 96.44 104 GLU A N 1
ATOM 820 C CA . GLU A 1 104 ? -15.812 -10.367 -7.367 1 96.44 104 GLU A CA 1
ATOM 821 C C . GLU A 1 104 ? -15.984 -8.852 -7.359 1 96.44 104 GLU A C 1
ATOM 823 O O . GLU A 1 104 ? -16.734 -8.312 -6.539 1 96.44 104 GLU A O 1
ATOM 828 N N . ALA A 1 105 ? -15.305 -8.219 -8.25 1 94.56 105 ALA A N 1
ATOM 829 C CA . ALA A 1 105 ? -15.391 -6.766 -8.367 1 94.56 105 ALA A CA 1
ATOM 830 C C . ALA A 1 105 ? -15.039 -6.309 -9.781 1 94.56 105 ALA A C 1
ATOM 832 O O . ALA A 1 105 ? -14.383 -7.039 -10.531 1 94.56 105 ALA A O 1
ATOM 833 N N . ASN A 1 106 ? -15.57 -5.117 -10.094 1 88.69 106 ASN A N 1
ATOM 834 C CA . ASN A 1 106 ? -15.203 -4.461 -11.344 1 88.69 106 ASN A CA 1
ATOM 835 C C . ASN A 1 106 ? -14.031 -3.496 -11.141 1 88.69 106 ASN A C 1
ATOM 837 O O . ASN A 1 106 ? -14.227 -2.371 -10.68 1 88.69 106 ASN A O 1
ATOM 841 N N . THR A 1 107 ? -12.898 -3.938 -11.43 1 92.5 107 THR A N 1
ATOM 842 C CA . THR A 1 107 ? -11.688 -3.145 -11.258 1 92.5 107 THR A CA 1
ATOM 843 C C . THR A 1 107 ? -10.758 -3.311 -12.461 1 92.5 107 THR A C 1
ATOM 845 O O . THR A 1 107 ? -10.977 -4.18 -13.305 1 92.5 107 THR A O 1
ATOM 848 N N . SER A 1 108 ? -9.773 -2.449 -12.523 1 94.06 108 SER A N 1
ATOM 849 C CA . SER A 1 108 ? -8.797 -2.516 -13.602 1 94.06 108 SER A CA 1
ATOM 850 C C . SER A 1 108 ? -7.664 -3.484 -13.258 1 94.06 108 SER A C 1
ATOM 852 O O . SER A 1 108 ? -6.887 -3.871 -14.133 1 94.06 108 SER A O 1
ATOM 854 N N . TYR A 1 109 ? -7.551 -3.973 -12.086 1 97.5 109 TYR A N 1
ATOM 855 C CA . TYR A 1 109 ? -6.477 -4.867 -11.672 1 97.5 109 TYR A CA 1
ATOM 856 C C . TYR A 1 109 ? -6.934 -6.32 -11.703 1 97.5 109 TYR A C 1
ATOM 858 O O . TYR A 1 109 ? -8.117 -6.613 -11.492 1 97.5 109 TYR A O 1
ATOM 866 N N . ASN A 1 110 ? -5.984 -7.168 -11.898 1 98.31 110 ASN A N 1
ATOM 867 C CA . ASN A 1 110 ? -6.246 -8.602 -11.891 1 98.31 110 ASN A CA 1
ATOM 868 C C . ASN A 1 110 ? -5.887 -9.227 -10.547 1 98.31 110 ASN A C 1
ATOM 870 O O . ASN A 1 110 ? -6.516 -10.203 -10.125 1 98.31 110 ASN A O 1
ATOM 874 N N . ILE A 1 111 ? -4.879 -8.695 -9.953 1 98.62 111 ILE A N 1
ATOM 875 C CA . ILE A 1 111 ? -4.383 -9.203 -8.68 1 98.62 111 ILE A CA 1
ATOM 876 C C . ILE A 1 111 ? -3.947 -8.039 -7.793 1 98.62 111 ILE A C 1
ATOM 878 O O . ILE A 1 111 ? -3.467 -7.016 -8.289 1 98.62 111 ILE A O 1
ATOM 882 N N . ILE A 1 112 ? -4.156 -8.172 -6.531 1 98.69 112 ILE A N 1
ATOM 883 C CA . ILE A 1 112 ? -3.471 -7.367 -5.523 1 98.69 112 ILE A CA 1
ATOM 884 C C . ILE A 1 112 ? -2.512 -8.25 -4.73 1 98.69 112 ILE A C 1
ATOM 886 O O . ILE A 1 112 ? -2.906 -9.289 -4.203 1 98.69 112 ILE A O 1
ATOM 890 N N . ILE A 1 113 ? -1.286 -7.902 -4.684 1 98.81 113 ILE A N 1
ATOM 891 C CA . ILE A 1 113 ? -0.314 -8.516 -3.785 1 98.81 113 ILE A CA 1
ATOM 892 C C . ILE A 1 113 ? -0.125 -7.633 -2.553 1 98.81 113 ILE A C 1
ATOM 894 O O . ILE A 1 113 ? 0.323 -6.488 -2.664 1 98.81 113 ILE A O 1
ATOM 898 N N . GLY A 1 114 ? -0.506 -8.18 -1.409 1 98.38 114 GLY A N 1
ATOM 899 C CA . GLY A 1 114 ? -0.436 -7.438 -0.16 1 98.38 114 GLY A CA 1
ATOM 900 C C . GLY A 1 114 ? 0.751 -7.828 0.7 1 98.38 114 GLY A C 1
ATOM 901 O O . GLY A 1 114 ? 1.706 -8.43 0.21 1 98.38 114 GLY A O 1
ATOM 902 N N . ARG A 1 115 ? 0.663 -7.504 1.986 1 97.81 115 ARG A N 1
ATOM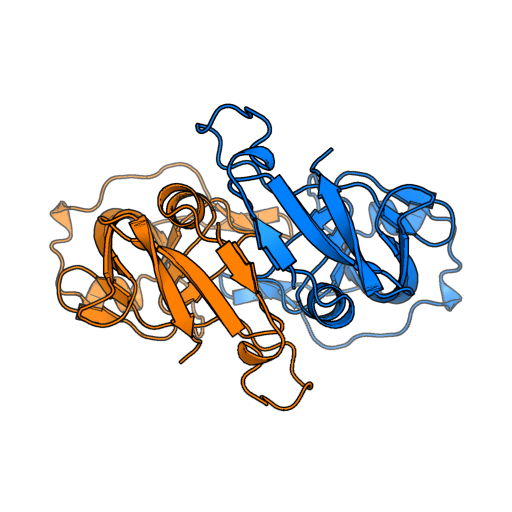 903 C CA . ARG A 1 115 ? 1.765 -7.613 2.938 1 97.81 115 ARG A CA 1
ATOM 904 C C . ARG A 1 115 ? 2.158 -9.07 3.152 1 97.81 115 ARG A C 1
ATOM 906 O O . ARG A 1 115 ? 3.344 -9.391 3.281 1 97.81 115 ARG A O 1
ATOM 913 N N . PRO A 1 116 ? 1.243 -10.016 3.189 1 97.38 116 PRO A N 1
ATOM 914 C CA . PRO A 1 116 ? 1.681 -11.391 3.457 1 97.38 116 PRO A CA 1
ATOM 915 C C . PRO A 1 116 ? 2.725 -11.875 2.457 1 97.38 116 PRO A C 1
ATOM 917 O O . PRO A 1 116 ? 3.742 -12.453 2.852 1 97.38 116 PRO A O 1
ATOM 920 N N . SER A 1 117 ? 2.494 -11.602 1.204 1 98.19 117 SER A N 1
ATOM 921 C CA . SER A 1 117 ? 3.432 -12.07 0.188 1 98.19 117 SER A CA 1
ATOM 922 C C . SER A 1 117 ? 4.68 -11.195 0.141 1 98.19 117 SER A C 1
ATOM 924 O O . SER A 1 117 ? 5.793 -11.695 -0.016 1 98.19 117 SER A O 1
ATOM 926 N N . LEU A 1 118 ? 4.488 -9.898 0.239 1 97.88 118 LEU A N 1
ATOM 927 C CA . LEU A 1 118 ? 5.621 -8.984 0.214 1 97.88 118 LEU A CA 1
ATOM 928 C C . LEU A 1 118 ? 6.582 -9.273 1.364 1 97.88 118 LEU A C 1
ATOM 930 O O . LEU A 1 118 ? 7.801 -9.234 1.186 1 97.88 118 LEU A O 1
ATOM 934 N N . ASN A 1 119 ? 6.02 -9.578 2.523 1 96.25 119 ASN A N 1
ATOM 935 C CA . ASN A 1 119 ? 6.848 -9.898 3.68 1 96.25 119 ASN A CA 1
ATOM 936 C C . ASN A 1 119 ? 7.543 -11.25 3.512 1 96.25 119 ASN A C 1
ATOM 938 O O . ASN A 1 119 ? 8.703 -11.406 3.896 1 96.25 119 ASN A O 1
ATOM 942 N N . GLN A 1 120 ? 6.805 -12.172 2.977 1 95.88 120 GLN A N 1
ATOM 943 C CA . GLN A 1 120 ? 7.406 -13.477 2.705 1 95.88 120 GLN A CA 1
ATOM 944 C C . GLN A 1 120 ? 8.602 -13.344 1.763 1 95.88 120 GLN A C 1
ATOM 946 O O . GLN A 1 120 ? 9.609 -14.031 1.93 1 95.88 120 GLN A O 1
ATOM 951 N N . LEU A 1 121 ? 8.531 -12.438 0.814 1 96.5 121 LEU A N 1
ATOM 952 C CA . LEU A 1 121 ? 9.602 -12.211 -0.146 1 96.5 121 LEU A CA 1
ATOM 953 C C . LEU A 1 121 ? 10.727 -11.398 0.483 1 96.5 121 LEU A C 1
ATOM 955 O O . LEU A 1 121 ? 11.852 -11.375 -0.033 1 96.5 121 LEU A O 1
ATOM 959 N N . GLY A 1 122 ? 10.383 -10.719 1.583 1 94.94 122 GLY A N 1
ATOM 960 C CA . GLY A 1 122 ? 11.297 -9.695 2.059 1 94.94 122 GLY A CA 1
ATOM 961 C C . GLY A 1 122 ? 11.414 -8.516 1.115 1 94.94 122 GLY A C 1
ATOM 962 O O . GLY A 1 122 ? 12.5 -7.957 0.937 1 94.94 122 GLY A O 1
ATOM 963 N N . ALA A 1 123 ? 10.359 -8.18 0.503 1 97.12 123 ALA A N 1
ATOM 964 C CA . ALA A 1 123 ? 10.383 -7.164 -0.548 1 97.12 123 ALA A CA 1
ATOM 965 C C . ALA A 1 123 ? 10.414 -5.758 0.045 1 97.12 123 ALA A C 1
ATOM 967 O O . ALA A 1 123 ? 9.758 -5.484 1.052 1 97.12 123 ALA A O 1
ATOM 968 N N . VAL A 1 124 ? 11.18 -4.938 -0.536 1 97.62 124 VAL A N 1
ATOM 969 C CA . VAL A 1 124 ? 11.18 -3.496 -0.298 1 97.62 124 VAL A CA 1
ATOM 970 C C . VAL A 1 124 ? 10.719 -2.764 -1.556 1 97.62 124 VAL A C 1
ATOM 972 O O . VAL A 1 124 ? 11.164 -3.076 -2.662 1 97.62 124 VAL A O 1
ATOM 975 N N . VAL A 1 125 ? 9.781 -1.819 -1.385 1 97.44 125 VAL A N 1
ATOM 976 C CA . VAL A 1 125 ? 9.109 -1.211 -2.525 1 97.44 125 VAL A CA 1
ATOM 977 C C . VAL A 1 125 ? 9.328 0.3 -2.512 1 97.44 125 VAL A C 1
ATOM 979 O O . VAL A 1 125 ? 9.25 0.936 -1.458 1 97.44 125 VAL A O 1
ATOM 982 N N . SER A 1 126 ? 9.625 0.821 -3.65 1 96.25 126 SER A N 1
ATOM 983 C CA . SER A 1 126 ? 9.68 2.262 -3.881 1 96.25 126 SER A CA 1
ATOM 984 C C . SER A 1 126 ? 8.75 2.674 -5.016 1 96.25 126 SER A C 1
ATOM 986 O O . SER A 1 126 ? 9.023 2.391 -6.184 1 96.25 126 SER A O 1
ATOM 988 N N . THR A 1 127 ? 7.727 3.387 -4.664 1 95.5 127 THR A N 1
ATOM 989 C CA . THR A 1 127 ? 6.797 3.82 -5.703 1 95.5 127 THR A CA 1
ATOM 990 C C . THR A 1 127 ? 7.371 5 -6.484 1 95.5 127 THR A C 1
ATOM 992 O O . THR A 1 127 ? 7.027 5.203 -7.652 1 95.5 127 THR A O 1
ATOM 995 N N . SER A 1 128 ? 8.281 5.773 -5.891 1 92.56 128 SER A N 1
ATOM 996 C CA . SER A 1 128 ? 8.93 6.848 -6.637 1 92.56 128 SER A CA 1
ATOM 997 C C . SER A 1 128 ? 9.812 6.293 -7.746 1 92.56 128 SER A C 1
ATOM 999 O O . SER A 1 128 ? 9.969 6.918 -8.797 1 92.56 128 SER A O 1
ATOM 1001 N N . HIS A 1 129 ? 10.367 5.152 -7.516 1 92.69 129 HIS A N 1
ATOM 1002 C CA . HIS A 1 129 ? 11.227 4.5 -8.5 1 92.69 129 HIS A CA 1
ATOM 1003 C C . HIS A 1 129 ? 10.43 3.514 -9.352 1 92.69 129 HIS A C 1
ATOM 1005 O O . HIS A 1 129 ? 10.93 3.033 -10.375 1 92.69 129 HIS A O 1
ATOM 1011 N N . LEU A 1 130 ? 9.273 3.154 -8.867 1 94.19 130 LEU A N 1
ATOM 1012 C CA . LEU A 1 130 ? 8.461 2.1 -9.461 1 94.19 130 LEU A CA 1
ATOM 1013 C C . LEU A 1 130 ? 9.25 0.8 -9.57 1 94.19 130 LEU A C 1
ATOM 1015 O O . LEU A 1 130 ? 9.297 0.184 -10.641 1 94.19 130 LEU A O 1
ATOM 1019 N N . THR A 1 131 ? 9.844 0.48 -8.438 1 95.44 131 THR A N 1
ATOM 1020 C CA . THR A 1 131 ? 10.719 -0.684 -8.359 1 95.44 131 THR A CA 1
ATOM 1021 C C . THR A 1 131 ? 10.516 -1.424 -7.039 1 95.44 131 THR A C 1
ATOM 1023 O O . THR A 1 131 ? 10.375 -0.8 -5.984 1 95.44 131 THR A O 1
ATOM 1026 N N . MET A 1 132 ? 10.461 -2.676 -7.102 1 97.25 132 MET A N 1
ATOM 1027 C CA . MET A 1 132 ? 10.461 -3.59 -5.965 1 97.25 132 MET A CA 1
ATOM 1028 C C . MET A 1 132 ? 11.711 -4.461 -5.965 1 97.25 132 MET A C 1
ATOM 1030 O O . MET A 1 132 ? 12.133 -4.949 -7.016 1 97.25 132 MET A O 1
ATOM 1034 N N . LYS A 1 133 ? 12.344 -4.578 -4.809 1 97.88 133 LYS A N 1
ATOM 1035 C CA . LYS A 1 133 ? 13.523 -5.426 -4.684 1 97.88 133 LYS A CA 1
ATOM 1036 C C . LYS A 1 133 ? 13.352 -6.453 -3.566 1 97.88 133 LYS A C 1
ATOM 1038 O O . LYS A 1 133 ? 12.766 -6.152 -2.525 1 97.88 133 LYS A O 1
ATOM 1043 N N . PHE A 1 134 ? 13.859 -7.609 -3.74 1 97.75 134 PHE A N 1
ATOM 1044 C CA . PHE A 1 134 ? 13.844 -8.664 -2.734 1 97.75 134 PHE A CA 1
ATOM 1045 C C . PHE A 1 134 ? 14.984 -9.656 -2.969 1 97.75 134 PHE A C 1
ATOM 1047 O O . PHE A 1 134 ? 15.531 -9.734 -4.07 1 97.75 134 PHE A O 1
ATOM 1054 N N . PRO A 1 135 ? 15.375 -10.391 -1.912 1 96.81 135 PRO A N 1
ATOM 1055 C CA . PRO A 1 135 ? 16.438 -11.391 -2.098 1 96.81 135 PRO A CA 1
ATOM 1056 C C . PRO A 1 135 ? 15.961 -12.609 -2.885 1 96.81 135 PRO A C 1
ATOM 1058 O O . PRO A 1 135 ? 14.883 -13.141 -2.623 1 96.81 135 PRO A O 1
ATOM 1061 N N . GLY A 1 136 ? 16.797 -13 -3.832 1 95.94 136 GLY A N 1
ATOM 1062 C CA . GLY A 1 136 ? 16.562 -14.273 -4.504 1 95.94 136 GLY A CA 1
ATOM 1063 C C . GLY A 1 136 ? 16.953 -15.469 -3.656 1 95.94 136 GLY A C 1
ATOM 1064 O O . GLY A 1 136 ? 17.391 -15.312 -2.518 1 95.94 136 GLY A O 1
ATOM 1065 N N . SER A 1 137 ? 16.766 -16.641 -4.234 1 91.69 137 SER A N 1
ATOM 1066 C CA . SER A 1 137 ? 17.094 -17.875 -3.523 1 91.69 137 SER A CA 1
ATOM 1067 C C . SER A 1 137 ? 18.578 -17.969 -3.23 1 91.69 137 SER A C 1
ATOM 1069 O O . SER A 1 137 ? 19 -18.562 -2.232 1 91.69 137 SER A O 1
ATOM 1071 N N . ASP A 1 138 ? 19.375 -17.344 -3.98 1 91 138 ASP A N 1
ATOM 1072 C CA . ASP A 1 138 ? 20.828 -17.375 -3.799 1 91 138 ASP A CA 1
ATOM 1073 C C . ASP A 1 138 ? 21.297 -16.156 -2.996 1 91 138 ASP A C 1
ATOM 1075 O O . ASP A 1 138 ? 22.516 -15.961 -2.816 1 91 138 ASP A O 1
ATOM 1079 N N . GLY A 1 139 ? 20.422 -15.344 -2.619 1 90.44 139 GLY A N 1
ATOM 1080 C CA . GLY A 1 139 ? 20.766 -14.172 -1.83 1 90.44 139 GLY A CA 1
ATOM 1081 C C . GLY A 1 139 ? 20.984 -12.93 -2.672 1 90.44 139 GLY A C 1
ATOM 1082 O O . GLY A 1 139 ? 21.062 -11.82 -2.139 1 90.44 139 GLY A O 1
ATOM 1083 N N . LYS A 1 140 ? 21.125 -13.156 -3.947 1 95.19 140 LYS A N 1
ATOM 1084 C CA . LYS A 1 140 ? 21.25 -12 -4.828 1 95.19 140 LYS A CA 1
ATOM 1085 C C . LYS A 1 140 ? 19.953 -11.211 -4.883 1 95.19 140 LYS A C 1
ATOM 1087 O O . LYS A 1 140 ? 18.875 -11.789 -4.953 1 95.19 140 LYS A O 1
ATOM 1092 N N . ILE A 1 141 ? 20.078 -9.922 -4.934 1 97.12 141 ILE A N 1
ATOM 1093 C CA . ILE A 1 141 ? 18.891 -9.078 -4.93 1 97.12 141 ILE A CA 1
ATOM 1094 C C . ILE A 1 141 ? 18.266 -9.055 -6.32 1 97.12 141 ILE A C 1
ATOM 1096 O O . ILE A 1 141 ? 18.953 -8.797 -7.316 1 97.12 141 ILE A O 1
ATOM 1100 N N . ILE A 1 142 ? 17.031 -9.344 -6.363 1 97.56 142 ILE A N 1
ATOM 1101 C CA . ILE A 1 142 ? 16.219 -9.273 -7.57 1 97.56 142 ILE A CA 1
ATOM 1102 C C . ILE A 1 142 ? 15.477 -7.941 -7.609 1 97.56 142 ILE A C 1
ATOM 1104 O O . ILE A 1 142 ? 14.898 -7.516 -6.605 1 97.56 142 ILE A O 1
ATOM 1108 N N . SER A 1 143 ? 15.562 -7.277 -8.766 1 96.5 143 SER A N 1
ATOM 1109 C CA . SER A 1 143 ? 14.828 -6.039 -9.008 1 96.5 143 SER A CA 1
ATOM 1110 C C . SER A 1 143 ? 13.688 -6.262 -9.992 1 96.5 143 SER A C 1
ATOM 1112 O O . SER A 1 143 ? 13.891 -6.801 -11.078 1 96.5 143 SER A O 1
ATOM 1114 N N . VAL A 1 144 ? 12.492 -5.91 -9.57 1 96.44 144 VAL A N 1
ATOM 1115 C CA . VAL A 1 144 ? 11.312 -5.969 -10.422 1 96.44 144 VAL A CA 1
ATOM 1116 C C . VAL A 1 144 ? 10.789 -4.559 -10.688 1 96.44 144 VAL A C 1
ATOM 1118 O O . VAL A 1 144 ? 10.508 -3.811 -9.75 1 96.44 144 VAL A O 1
ATOM 1121 N N . LYS A 1 145 ? 10.602 -4.176 -11.961 1 94 145 LYS A N 1
ATOM 1122 C CA . LYS A 1 145 ? 10.094 -2.859 -12.336 1 94 145 LYS A CA 1
ATOM 1123 C C . LYS A 1 145 ? 8.648 -2.943 -12.812 1 94 145 LYS A C 1
ATOM 1125 O O . LYS A 1 145 ? 8.195 -4 -13.258 1 94 145 LYS A O 1
ATOM 1130 N N . GLU A 1 146 ? 8.047 -1.793 -12.641 1 91 146 GLU A N 1
ATOM 1131 C CA . GLU A 1 146 ? 6.672 -1.693 -13.125 1 91 146 GLU A CA 1
ATOM 1132 C C . GLU A 1 146 ? 6.586 -2.068 -14.602 1 91 146 GLU A C 1
ATOM 1134 O O . GLU A 1 146 ? 7.555 -1.916 -15.352 1 91 146 GLU A O 1
ATOM 1139 N N . ASN A 1 147 ? 5.477 -2.611 -15.016 1 84.81 147 ASN A N 1
ATOM 1140 C CA . ASN A 1 147 ? 5.285 -2.924 -16.422 1 84.81 147 ASN A CA 1
ATOM 1141 C C . ASN A 1 147 ? 4.039 -2.25 -16.984 1 84.81 147 ASN A C 1
ATOM 1143 O O . ASN A 1 147 ? 3.076 -2.01 -16.25 1 84.81 147 ASN A O 1
ATOM 1147 N N . PRO B 1 1 ? 21.922 7.074 -1.088 1 93.56 1 PRO B N 1
ATOM 1148 C CA . PRO B 1 1 ? 21.266 5.773 -1.267 1 93.56 1 PRO B CA 1
ATOM 1149 C C . PRO B 1 1 ? 20.438 5.359 -0.054 1 93.56 1 PRO B C 1
ATOM 1151 O O . PRO B 1 1 ? 20.812 5.648 1.085 1 93.56 1 PRO B O 1
ATOM 1154 N N . ILE B 1 2 ? 19.281 4.863 -0.27 1 95.69 2 ILE B N 1
ATOM 1155 C CA . ILE B 1 2 ? 18.469 4.277 0.791 1 95.69 2 ILE B CA 1
ATOM 1156 C C . ILE B 1 2 ? 18.719 2.775 0.871 1 95.69 2 ILE B C 1
ATOM 1158 O O . ILE B 1 2 ? 18.641 2.07 -0.138 1 95.69 2 ILE B O 1
ATOM 1162 N N . THR B 1 3 ? 19.047 2.305 2.076 1 96.94 3 THR B N 1
ATOM 1163 C CA . THR B 1 3 ? 19.453 0.915 2.246 1 96.94 3 THR B CA 1
ATOM 1164 C C . THR B 1 3 ? 18.688 0.262 3.391 1 96.94 3 THR B C 1
ATOM 1166 O O . THR B 1 3 ? 18.484 0.879 4.438 1 96.94 3 THR B O 1
ATOM 1169 N N . PHE B 1 4 ? 18.266 -0.967 3.18 1 95.94 4 PHE B N 1
ATOM 1170 C CA . PHE B 1 4 ? 17.688 -1.814 4.215 1 95.94 4 PHE B CA 1
ATOM 1171 C C . PHE B 1 4 ? 18.578 -3.025 4.48 1 95.94 4 PHE B C 1
ATOM 1173 O O . PHE B 1 4 ? 19.016 -3.703 3.547 1 95.94 4 PHE B O 1
ATOM 1180 N N . THR B 1 5 ? 18.828 -3.254 5.73 1 92.75 5 THR B N 1
ATOM 1181 C CA . THR B 1 5 ? 19.625 -4.398 6.172 1 92.75 5 THR B CA 1
ATOM 1182 C C . THR B 1 5 ? 18.859 -5.203 7.223 1 92.75 5 THR B C 1
ATOM 1184 O O . THR B 1 5 ? 17.766 -4.82 7.633 1 92.75 5 THR B O 1
ATOM 1187 N N . ASP B 1 6 ? 19.484 -6.34 7.621 1 84.75 6 ASP B N 1
ATOM 1188 C CA . ASP B 1 6 ? 18.891 -7.148 8.68 1 84.75 6 ASP B CA 1
ATOM 1189 C C . ASP B 1 6 ? 18.766 -6.348 9.977 1 84.75 6 ASP B C 1
ATOM 1191 O O . ASP B 1 6 ? 17.891 -6.617 10.797 1 84.75 6 ASP B O 1
ATOM 1195 N N . ASP B 1 7 ? 19.578 -5.367 10.141 1 79.94 7 ASP B N 1
ATOM 1196 C CA . ASP B 1 7 ? 19.562 -4.539 11.344 1 79.94 7 ASP B CA 1
ATOM 1197 C C . ASP B 1 7 ? 18.281 -3.715 11.422 1 79.94 7 ASP B C 1
ATOM 1199 O O . ASP B 1 7 ? 17.891 -3.252 12.5 1 79.94 7 ASP B O 1
ATOM 1203 N N . ASP B 1 8 ? 17.703 -3.551 10.297 1 79.62 8 ASP B N 1
ATOM 1204 C CA . ASP B 1 8 ? 16.453 -2.793 10.258 1 79.62 8 ASP B CA 1
ATOM 1205 C C . ASP B 1 8 ? 15.281 -3.639 10.758 1 79.62 8 ASP B C 1
ATOM 1207 O O . ASP B 1 8 ? 14.203 -3.109 11.055 1 79.62 8 ASP B O 1
ATOM 1211 N N . TYR B 1 9 ? 15.5 -4.941 10.789 1 72.25 9 TYR B N 1
ATOM 1212 C CA . TYR B 1 9 ? 14.438 -5.844 11.227 1 72.25 9 TYR B CA 1
ATOM 1213 C C . TYR B 1 9 ? 14.242 -5.77 12.734 1 72.25 9 TYR B C 1
ATOM 1215 O O . TYR B 1 9 ? 15.195 -5.941 13.5 1 72.25 9 TYR B O 1
ATOM 1223 N N . ALA B 1 10 ? 13.211 -5.148 13.305 1 61.31 10 ALA B N 1
ATOM 1224 C CA . ALA B 1 10 ? 12.961 -4.949 14.734 1 61.31 10 ALA B CA 1
ATOM 1225 C C . ALA B 1 10 ? 12.492 -6.246 15.391 1 61.31 10 ALA B C 1
ATOM 1227 O O . ALA B 1 10 ? 12.016 -6.234 16.531 1 61.31 10 ALA B O 1
ATOM 1228 N N . GLY B 1 11 ? 13.039 -7.355 15.109 1 55.97 11 GLY B N 1
ATOM 1229 C CA . GLY B 1 11 ? 12.688 -8.539 15.875 1 55.97 11 GLY B CA 1
ATOM 1230 C C . GLY B 1 11 ? 11.195 -8.82 15.891 1 55.97 11 GLY B C 1
ATOM 1231 O O . GLY B 1 11 ? 10.719 -9.617 16.703 1 55.97 11 GLY B O 1
ATOM 1232 N N . VAL B 1 12 ? 10.469 -7.844 15.469 1 50.59 12 VAL B N 1
ATOM 1233 C CA . VAL B 1 12 ? 9.039 -8.094 15.672 1 50.59 12 VAL B CA 1
ATOM 1234 C C . VAL B 1 12 ? 8.68 -9.484 15.148 1 50.59 12 VAL B C 1
ATOM 1236 O O . VAL B 1 12 ? 9.281 -9.961 14.18 1 50.59 12 VAL B O 1
ATOM 1239 N N . SER B 1 13 ? 8.375 -10.266 16.016 1 47.25 13 SER B N 1
ATOM 1240 C CA . SER B 1 13 ? 7.918 -11.609 15.703 1 47.25 13 SER B CA 1
ATOM 1241 C C . SER B 1 13 ? 7.402 -11.695 14.266 1 47.25 13 SER B C 1
ATOM 1243 O O . SER B 1 13 ? 6.637 -10.836 13.828 1 47.25 13 SER B O 1
ATOM 1245 N N . PRO B 1 14 ? 8.133 -12.273 13.344 1 47.59 14 PRO B N 1
ATOM 1246 C CA . PRO B 1 14 ? 7.828 -12.602 11.953 1 47.59 14 PRO B CA 1
ATOM 1247 C C . PRO B 1 14 ? 6.328 -12.664 11.68 1 47.59 14 PRO B C 1
ATOM 1249 O O . PRO B 1 14 ? 5.91 -12.82 10.531 1 47.59 14 PRO B O 1
ATOM 1252 N N . ASN B 1 15 ? 5.574 -12.805 12.773 1 50.25 15 ASN B N 1
ATOM 1253 C CA . ASN B 1 15 ? 4.215 -13.195 12.422 1 50.25 15 ASN B CA 1
ATOM 1254 C C . ASN B 1 15 ? 3.59 -12.219 11.43 1 50.25 15 ASN B C 1
ATOM 1256 O O . ASN B 1 15 ? 3.057 -12.633 10.398 1 50.25 15 ASN B O 1
ATOM 1260 N N . GLN B 1 16 ? 2.875 -11.125 11.914 1 62.38 16 GLN B N 1
ATOM 1261 C CA . GLN B 1 16 ? 1.491 -10.719 11.68 1 62.38 16 GLN B CA 1
ATOM 1262 C C . GLN B 1 16 ? 1.402 -9.672 10.578 1 62.38 16 GLN B C 1
ATOM 1264 O O . GLN B 1 16 ? 0.427 -8.922 10.508 1 62.38 16 GLN B O 1
ATOM 1269 N N . ASP B 1 17 ? 2.215 -9.805 9.602 1 89.38 17 ASP B N 1
ATOM 1270 C CA . ASP B 1 17 ? 1.969 -8.938 8.453 1 89.38 17 ASP B CA 1
ATOM 1271 C C . ASP B 1 17 ? 1.293 -7.637 8.883 1 89.38 17 ASP B C 1
ATOM 1273 O O . ASP B 1 17 ? 0.329 -7.195 8.258 1 89.38 17 ASP B O 1
ATOM 1277 N N . ASP B 1 18 ? 1.83 -7.113 10.07 1 92.25 18 ASP B N 1
ATOM 1278 C CA . ASP B 1 18 ? 1.298 -5.848 10.57 1 92.25 18 ASP B CA 1
ATOM 1279 C C . ASP B 1 18 ? 1.495 -4.727 9.555 1 92.25 18 ASP B C 1
ATOM 1281 O O . ASP B 1 18 ? 2.488 -4.711 8.828 1 92.25 18 ASP B O 1
ATOM 1285 N N . PRO B 1 19 ? 0.553 -3.781 9.562 1 94.5 19 PRO B N 1
ATOM 1286 C CA . PRO B 1 19 ? 0.729 -2.615 8.688 1 94.5 19 PRO B CA 1
ATOM 1287 C C . PRO B 1 19 ? 1.767 -1.631 9.227 1 94.5 19 PRO B C 1
ATOM 1289 O O . PRO B 1 19 ? 2.068 -1.638 10.422 1 94.5 19 PRO B O 1
ATOM 1292 N N . MET B 1 20 ? 2.324 -0.88 8.336 1 95.31 20 MET B N 1
ATOM 1293 C CA . MET B 1 20 ? 3.184 0.232 8.734 1 95.31 20 MET B CA 1
ATOM 1294 C C . MET B 1 20 ? 2.354 1.416 9.219 1 95.31 20 MET B C 1
ATOM 1296 O O . MET B 1 20 ? 1.736 2.117 8.414 1 95.31 20 MET B O 1
ATOM 1300 N N . VAL B 1 21 ? 2.334 1.57 10.516 1 97.56 21 VAL B N 1
ATOM 1301 C CA . VAL B 1 21 ? 1.582 2.65 11.148 1 97.56 21 VAL B CA 1
ATOM 1302 C C . VAL B 1 21 ? 2.531 3.551 11.93 1 97.56 21 VAL B C 1
ATOM 1304 O O . VAL B 1 21 ? 3.332 3.066 12.734 1 97.56 21 VAL B O 1
ATOM 1307 N N . ILE B 1 22 ? 2.391 4.824 11.656 1 98.25 22 ILE B N 1
ATOM 1308 C CA . ILE B 1 22 ? 3.316 5.746 12.305 1 98.25 22 ILE B CA 1
ATOM 1309 C C . ILE B 1 22 ? 2.541 6.91 12.914 1 98.25 22 ILE B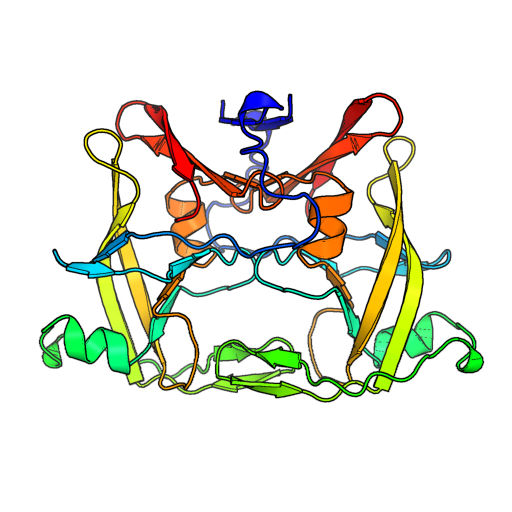 C 1
ATOM 1311 O O . ILE B 1 22 ? 1.32 7 12.758 1 98.25 22 ILE B O 1
ATOM 1315 N N . ALA B 1 23 ? 3.311 7.707 13.672 1 98.38 23 ALA B N 1
ATOM 1316 C CA . ALA B 1 23 ? 2.814 9.016 14.086 1 98.38 23 ALA B CA 1
ATOM 1317 C C . ALA B 1 23 ? 3.359 10.125 13.188 1 98.38 23 ALA B C 1
ATOM 1319 O O . ALA B 1 23 ? 4.516 10.07 12.766 1 98.38 23 ALA B O 1
ATOM 1320 N N . VAL B 1 24 ? 2.508 11.062 12.898 1 98.62 24 VAL B N 1
ATOM 1321 C CA . VAL B 1 24 ? 2.924 12.266 12.18 1 98.62 24 VAL B CA 1
ATOM 1322 C C . VAL B 1 24 ? 2.439 13.508 12.922 1 98.62 24 VAL B C 1
ATOM 1324 O O . VAL B 1 24 ? 1.56 13.422 13.781 1 98.62 24 VAL B O 1
ATOM 1327 N N . GLU B 1 25 ? 3.061 14.594 12.625 1 98.19 25 GLU B N 1
ATOM 1328 C CA . GLU B 1 25 ? 2.559 15.867 13.125 1 98.19 25 GLU B CA 1
ATOM 1329 C C . GLU B 1 25 ? 1.823 16.641 12.031 1 98.19 25 GLU B C 1
ATOM 1331 O O . GLU B 1 25 ? 2.398 16.938 10.984 1 98.19 25 GLU B O 1
ATOM 1336 N N . VAL B 1 26 ? 0.556 16.891 12.266 1 98.12 26 VAL B N 1
ATOM 1337 C CA . VAL B 1 26 ? -0.288 17.625 11.328 1 98.12 26 VAL B CA 1
ATOM 1338 C C . VAL B 1 26 ? -0.771 18.922 11.977 1 98.12 26 VAL B C 1
ATOM 1340 O O . VAL B 1 26 ? -1.449 18.906 13.008 1 98.12 26 VAL B O 1
ATOM 1343 N N . ALA B 1 27 ? -0.516 20.062 11.305 1 91.5 27 ALA B N 1
ATOM 1344 C CA . ALA B 1 27 ? -0.938 21.359 11.82 1 91.5 27 ALA B CA 1
ATOM 1345 C C . ALA B 1 27 ? -0.65 21.484 13.312 1 91.5 27 ALA B C 1
ATOM 1347 O O . ALA B 1 27 ? -1.533 21.844 14.094 1 91.5 27 ALA B O 1
ATOM 1348 N N . ASN B 1 28 ? 0.444 20.984 13.875 1 88.88 28 ASN B N 1
ATOM 1349 C CA . ASN B 1 28 ? 0.963 21.094 15.234 1 88.88 28 ASN B CA 1
ATOM 1350 C C . ASN B 1 28 ? 0.333 20.078 16.172 1 88.88 28 ASN B C 1
ATOM 1352 O O . ASN B 1 28 ? 0.419 20.203 17.391 1 88.88 28 ASN B O 1
ATOM 1356 N N . TRP B 1 29 ? -0.383 19.141 15.648 1 96.31 29 TRP B N 1
ATOM 1357 C CA . TRP B 1 29 ? -0.946 18.047 16.422 1 96.31 29 TRP B CA 1
ATOM 1358 C C . TRP B 1 29 ? -0.242 16.734 16.078 1 96.31 29 TRP B C 1
ATOM 1360 O O . TRP B 1 29 ? 0.012 16.438 14.914 1 96.31 29 TRP B O 1
ATOM 1370 N N . GLU B 1 30 ? 0.055 16.016 17.078 1 97.25 30 GLU B N 1
ATOM 1371 C CA . GLU B 1 30 ? 0.551 14.656 16.859 1 97.25 30 GLU B CA 1
ATOM 1372 C C . GLU B 1 30 ? -0.594 13.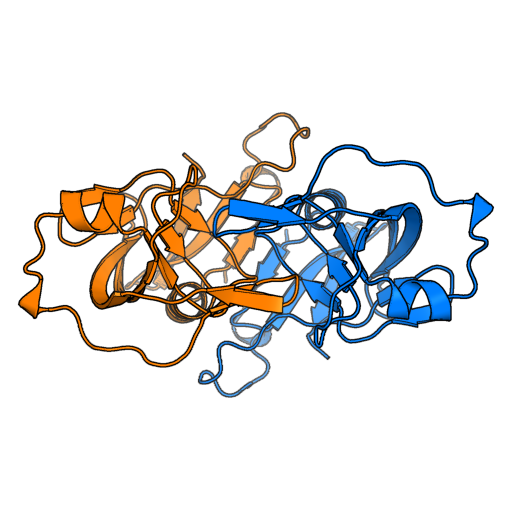695 16.562 1 97.25 30 GLU B C 1
ATOM 1374 O O . GLU B 1 30 ? -1.498 13.531 17.391 1 97.25 30 GLU B O 1
ATOM 1379 N N . VAL B 1 31 ? -0.622 13.156 15.398 1 98.31 31 VAL B N 1
ATOM 1380 C CA . VAL B 1 31 ? -1.671 12.227 14.992 1 98.31 31 VAL B CA 1
ATOM 1381 C C . VAL B 1 31 ? -1.1 10.82 14.891 1 98.31 31 VAL B C 1
ATOM 1383 O O . VAL B 1 31 ? -0.188 10.562 14.102 1 98.31 31 VAL B O 1
ATOM 1386 N N . HIS B 1 32 ? -1.622 9.891 15.703 1 98.12 32 HIS B N 1
ATOM 1387 C CA . HIS B 1 32 ? -1.253 8.477 15.672 1 98.12 32 HIS B CA 1
ATOM 1388 C C . HIS B 1 32 ? -2.146 7.695 14.711 1 98.12 32 HIS B C 1
ATOM 1390 O O . HIS B 1 32 ? -3.053 8.266 14.102 1 98.12 32 HIS B O 1
ATOM 1396 N N . LYS B 1 33 ? -1.781 6.422 14.492 1 98.12 33 LYS B N 1
ATOM 1397 C CA . LYS B 1 33 ? -2.562 5.508 13.664 1 98.12 33 LYS B CA 1
ATOM 1398 C C . LYS B 1 33 ? -2.66 6.016 12.227 1 98.12 33 LYS B C 1
ATOM 1400 O O . LYS B 1 33 ? -3.744 6.023 11.641 1 98.12 33 LYS B O 1
ATOM 1405 N N . THR B 1 34 ? -1.545 6.551 11.773 1 98.69 34 THR B N 1
ATOM 1406 C CA . THR B 1 34 ? -1.381 6.887 10.367 1 98.69 34 THR B CA 1
ATOM 1407 C C . THR B 1 34 ? -0.875 5.684 9.578 1 98.69 34 THR B C 1
ATOM 1409 O O . THR B 1 34 ? 0.252 5.227 9.781 1 98.69 34 THR B O 1
ATOM 1412 N N . LEU B 1 35 ? -1.702 5.207 8.695 1 98.44 35 LEU B N 1
ATOM 1413 C CA . LEU B 1 35 ? -1.341 4.062 7.867 1 98.44 35 LEU B CA 1
ATOM 1414 C C . LEU B 1 35 ? -0.528 4.508 6.652 1 98.44 35 LEU B C 1
ATOM 1416 O O . LEU B 1 35 ? -0.937 5.418 5.93 1 98.44 35 LEU B O 1
ATOM 1420 N N . ILE B 1 36 ? 0.63 3.926 6.441 1 98.56 36 ILE B N 1
ATOM 1421 C CA . ILE B 1 36 ? 1.394 4.086 5.211 1 98.56 36 ILE B CA 1
ATOM 1422 C C . ILE B 1 36 ? 0.894 3.094 4.16 1 98.56 36 ILE B C 1
ATOM 1424 O O . ILE B 1 36 ? 0.967 1.88 4.363 1 98.56 36 ILE B O 1
ATOM 1428 N N . ASP B 1 37 ? 0.344 3.629 3.076 1 97.94 37 ASP B N 1
ATOM 1429 C CA . ASP B 1 37 ? -0.324 2.787 2.09 1 97.94 37 ASP B CA 1
ATOM 1430 C C . ASP B 1 37 ? 0.149 3.115 0.675 1 97.94 37 ASP B C 1
ATOM 1432 O O . ASP B 1 37 ? -0.46 3.938 -0.013 1 97.94 37 ASP B O 1
ATOM 1436 N N . GLN B 1 38 ? 1.08 2.361 0.128 1 97.38 38 GLN B N 1
ATOM 1437 C CA . GLN B 1 38 ? 1.628 2.588 -1.206 1 97.38 38 GLN B CA 1
ATOM 1438 C C . GLN B 1 38 ? 0.625 2.189 -2.285 1 97.38 38 GLN B C 1
ATOM 1440 O O . GLN B 1 38 ? 0.817 2.504 -3.463 1 97.38 38 GLN B O 1
ATOM 1445 N N . GLY B 1 39 ? -0.437 1.55 -1.88 1 96.94 39 GLY B N 1
ATOM 1446 C CA . GLY B 1 39 ? -1.493 1.242 -2.83 1 96.94 39 GLY B CA 1
ATOM 1447 C C . GLY B 1 39 ? -2.473 2.383 -3.023 1 96.94 39 GLY B C 1
ATOM 1448 O O . GLY B 1 39 ? -3.266 2.375 -3.967 1 96.94 39 GLY B O 1
ATOM 1449 N N . SER B 1 40 ? -2.441 3.32 -2.217 1 97 40 SER B N 1
ATOM 1450 C CA . SER B 1 40 ? -3.422 4.402 -2.246 1 97 40 SER B CA 1
ATOM 1451 C C . SER B 1 40 ? -2.975 5.527 -3.17 1 97 40 SER B C 1
ATOM 1453 O O . SER B 1 40 ? -1.834 5.992 -3.086 1 97 40 SER B O 1
ATOM 1455 N N . SER B 1 41 ? -3.873 6.008 -3.977 1 96.19 41 SER B N 1
ATOM 1456 C CA . SER B 1 41 ? -3.6 7.113 -4.891 1 96.19 41 SER B CA 1
ATOM 1457 C C . SER B 1 41 ? -3.836 8.461 -4.219 1 96.19 41 SER B C 1
ATOM 1459 O O . SER B 1 41 ? -3.619 9.508 -4.828 1 96.19 41 SER B O 1
ATOM 1461 N N . ALA B 1 42 ? -4.242 8.406 -2.977 1 97.06 42 ALA B N 1
ATOM 1462 C CA . ALA B 1 42 ? -4.57 9.641 -2.27 1 97.06 42 ALA B CA 1
ATOM 1463 C C . ALA B 1 42 ? -4.133 9.57 -0.81 1 97.06 42 ALA B C 1
ATOM 1465 O O . ALA B 1 42 ? -3.877 8.484 -0.283 1 97.06 42 ALA B O 1
ATOM 1466 N N . ASN B 1 43 ? -3.941 10.75 -0.234 1 98.5 43 ASN B N 1
ATOM 1467 C CA . ASN B 1 43 ? -3.9 10.875 1.219 1 98.5 43 ASN B CA 1
ATOM 1468 C C . ASN B 1 43 ? -5.289 11.117 1.8 1 98.5 43 ASN B C 1
ATOM 1470 O O . ASN B 1 43 ? -6.062 11.914 1.261 1 98.5 43 ASN B O 1
ATOM 1474 N N . VAL B 1 44 ? -5.57 10.461 2.902 1 98.62 44 VAL B N 1
ATOM 1475 C CA . VAL B 1 44 ? -6.898 10.562 3.494 1 98.62 44 VAL B CA 1
ATOM 1476 C C . VAL B 1 44 ? -6.785 11.023 4.945 1 98.62 44 VAL B C 1
ATOM 1478 O O . VAL B 1 44 ? -5.93 10.547 5.691 1 98.62 44 VAL B O 1
ATOM 1481 N N . LEU B 1 45 ? -7.492 12 5.27 1 98.56 45 LEU B N 1
ATOM 1482 C CA . LEU B 1 45 ? -7.738 12.398 6.648 1 98.56 45 LEU B CA 1
ATOM 1483 C C . LEU B 1 45 ? -9.188 12.117 7.047 1 98.56 45 LEU B C 1
ATOM 1485 O O . LEU B 1 45 ? -10.117 12.688 6.48 1 98.56 45 LEU B O 1
ATOM 1489 N N . TYR B 1 46 ? -9.359 11.219 8 1 98.31 46 TYR B N 1
ATOM 1490 C CA . TYR B 1 46 ? -10.727 10.844 8.352 1 98.31 46 TYR B CA 1
ATOM 1491 C C . TYR B 1 46 ? -11.414 11.953 9.133 1 98.31 46 TYR B C 1
ATOM 1493 O O . TYR B 1 46 ? -10.805 12.594 9.992 1 98.31 46 TYR B O 1
ATOM 1501 N N . TRP B 1 47 ? -12.648 12.094 8.93 1 97.44 47 TRP B N 1
ATOM 1502 C CA . TRP B 1 47 ? -13.445 13.242 9.352 1 97.44 47 TRP B CA 1
ATOM 1503 C C . TRP B 1 47 ? -13.414 13.406 10.867 1 97.44 47 TRP B C 1
ATOM 1505 O O . TRP B 1 47 ? -13.188 14.5 11.375 1 97.44 47 TRP B O 1
ATOM 1515 N N . PRO B 1 48 ? -13.586 12.281 11.656 1 96.88 48 PRO B N 1
ATOM 1516 C CA . PRO B 1 48 ? -13.5 12.477 13.109 1 96.88 48 PRO B CA 1
ATOM 1517 C C . PRO B 1 48 ? -12.156 13.055 13.539 1 96.88 48 PRO B C 1
ATOM 1519 O O . PRO B 1 48 ? -12.102 13.852 14.484 1 96.88 48 PRO B O 1
ATOM 1522 N N . THR B 1 49 ? -11.102 12.688 12.922 1 97.75 49 THR B N 1
ATOM 1523 C CA . THR B 1 49 ? -9.773 13.219 13.234 1 97.75 49 THR B CA 1
ATOM 1524 C C . THR B 1 49 ? -9.68 14.688 12.844 1 97.75 49 THR B C 1
ATOM 1526 O O . THR B 1 49 ? -9.172 15.508 13.617 1 97.75 49 THR B O 1
ATOM 1529 N N . PHE B 1 50 ? -10.164 15.055 11.656 1 97.94 50 PHE B N 1
ATOM 1530 C CA . PHE B 1 50 ? -10.18 16.453 11.211 1 97.94 50 PHE B CA 1
ATOM 1531 C C . PHE B 1 50 ? -10.844 17.344 12.25 1 97.94 50 PHE B C 1
ATOM 1533 O O . PHE B 1 50 ? -10.336 18.422 12.57 1 97.94 50 PHE B O 1
ATOM 1540 N N . LEU B 1 51 ? -11.922 16.859 12.797 1 96.5 51 LEU B N 1
ATOM 1541 C CA . LEU B 1 51 ? -12.68 17.641 13.766 1 96.5 51 LEU B CA 1
ATOM 1542 C C . LEU B 1 51 ? -11.852 17.891 15.031 1 96.5 51 LEU B C 1
ATOM 1544 O O . LEU B 1 51 ? -12.008 18.922 15.68 1 96.5 51 LEU B O 1
ATOM 1548 N N . ARG B 1 52 ? -10.961 17.016 15.258 1 96.06 52 ARG B N 1
ATOM 1549 C CA . ARG B 1 52 ? -10.156 17.125 16.469 1 96.06 52 ARG B CA 1
ATOM 1550 C C . ARG B 1 52 ? -8.977 18.062 16.266 1 96.06 52 ARG B C 1
ATOM 1552 O O . ARG B 1 52 ? -8.422 18.594 17.234 1 96.06 52 ARG B O 1
ATOM 1559 N N . LEU B 1 53 ? -8.523 18.297 15.062 1 95.88 53 LEU B N 1
ATOM 1560 C CA . LEU B 1 53 ? -7.352 19.109 14.766 1 95.88 53 LEU B CA 1
ATOM 1561 C C . LEU B 1 53 ? -7.668 20.594 14.914 1 95.88 53 LEU B C 1
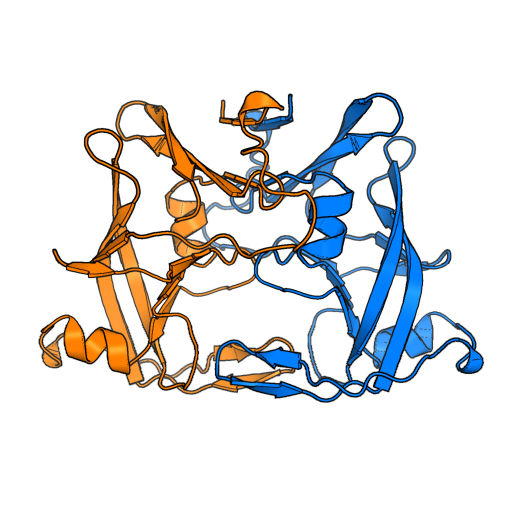ATOM 1563 O O . LEU B 1 53 ? -6.762 21.422 14.898 1 95.88 53 LEU B O 1
ATOM 1567 N N . ASP B 1 54 ? -8.844 20.984 15.102 1 89.06 54 ASP B N 1
ATOM 1568 C CA . ASP B 1 54 ? -9.281 22.359 15.328 1 89.06 54 ASP B CA 1
ATOM 1569 C C . ASP B 1 54 ? -8.836 23.281 14.188 1 89.06 54 ASP B C 1
ATOM 1571 O O . ASP B 1 54 ? -8.258 24.344 14.422 1 89.06 54 ASP B O 1
ATOM 1575 N N . ILE B 1 55 ? -8.961 22.766 12.992 1 93 55 ILE B N 1
ATOM 1576 C CA . ILE B 1 55 ? -8.734 23.5 11.742 1 93 55 ILE B CA 1
ATOM 1577 C C . ILE B 1 55 ? -10.039 24.125 11.273 1 93 55 ILE B C 1
ATOM 1579 O O . ILE B 1 55 ? -11.094 23.5 11.336 1 93 55 ILE B O 1
ATOM 1583 N N . PRO B 1 56 ? -9.953 25.438 10.852 1 94.94 56 PRO B N 1
ATOM 1584 C CA . PRO B 1 56 ? -11.188 26.078 10.375 1 94.94 56 PRO B CA 1
ATOM 1585 C C . PRO B 1 56 ? -11.797 25.344 9.188 1 94.94 56 PRO B C 1
ATOM 1587 O O . PRO B 1 56 ? -11.094 25 8.234 1 94.94 56 PRO B O 1
ATOM 1590 N N . HIS B 1 57 ? -13.055 25.188 9.188 1 96.38 57 HIS B N 1
ATOM 1591 C CA . HIS B 1 57 ? -13.758 24.516 8.109 1 96.38 57 HIS B CA 1
ATOM 1592 C C . HIS B 1 57 ? -13.688 25.312 6.812 1 96.38 57 HIS B C 1
ATOM 1594 O O . HIS B 1 57 ? -13.875 24.75 5.727 1 96.38 57 HIS B O 1
ATOM 1600 N N . SER B 1 58 ? -13.367 26.578 6.918 1 97.44 58 SER B N 1
ATOM 1601 C CA . SER B 1 58 ? -13.281 27.438 5.746 1 97.44 58 SER B CA 1
ATOM 1602 C C . SER B 1 58 ? -12.109 27.047 4.855 1 97.44 58 SER B C 1
ATOM 1604 O O . SER B 1 58 ? -12.023 27.469 3.701 1 97.44 58 SER B O 1
ATOM 1606 N N . LEU B 1 59 ? -11.242 26.219 5.41 1 97.31 59 LEU B N 1
ATOM 1607 C CA . LEU B 1 59 ? -10.086 25.781 4.637 1 97.31 59 LEU B CA 1
ATOM 1608 C C . LEU B 1 59 ? -10.461 24.594 3.744 1 97.31 59 LEU B C 1
ATOM 1610 O O . LEU B 1 59 ? -9.695 24.234 2.846 1 97.31 59 LEU B O 1
ATOM 1614 N N . ILE B 1 60 ? -11.633 24.047 3.969 1 98.38 60 ILE B N 1
ATOM 1615 C CA . ILE B 1 60 ? -12.062 22.891 3.18 1 98.38 60 ILE B CA 1
ATOM 1616 C C . ILE B 1 60 ? -12.438 23.344 1.771 1 98.38 60 ILE B C 1
ATOM 1618 O O . ILE B 1 60 ? -13.242 24.266 1.601 1 98.38 60 ILE B O 1
ATOM 1622 N N . GLN B 1 61 ? -11.789 22.734 0.821 1 98.62 61 GLN B N 1
ATOM 1623 C CA . GLN B 1 61 ? -12.117 22.938 -0.585 1 98.62 61 GLN B CA 1
ATOM 1624 C C . GLN B 1 61 ? -12.977 21.797 -1.128 1 98.62 61 GLN B C 1
ATOM 1626 O O . GLN B 1 61 ? -12.867 20.656 -0.675 1 98.62 61 GLN B O 1
ATOM 1631 N N . PRO B 1 62 ? -13.789 22.125 -2.092 1 97.5 62 PRO B N 1
ATOM 1632 C CA . PRO B 1 62 ? -14.648 21.078 -2.643 1 97.5 62 PRO B CA 1
ATOM 1633 C C . PRO B 1 62 ? -13.875 20.062 -3.484 1 97.5 62 PRO B C 1
ATOM 1635 O O . PRO B 1 62 ? -12.875 20.422 -4.113 1 97.5 62 PRO B O 1
ATOM 1638 N N . ASN B 1 63 ? -14.281 18.812 -3.367 1 96.88 63 ASN B N 1
ATOM 1639 C CA . ASN B 1 63 ? -13.82 17.719 -4.215 1 96.88 63 ASN B CA 1
ATOM 1640 C C . ASN B 1 63 ? -14.984 16.938 -4.812 1 96.88 63 ASN B C 1
ATOM 1642 O O . ASN B 1 63 ? -15.805 16.375 -4.078 1 96.88 63 ASN B O 1
ATOM 1646 N N . THR B 1 64 ? -15.055 16.859 -6.102 1 93.69 64 THR B N 1
ATOM 1647 C CA . THR B 1 64 ? -16.219 16.25 -6.734 1 93.69 64 THR B CA 1
ATOM 1648 C C . THR B 1 64 ? -15.906 14.82 -7.164 1 93.69 64 THR B C 1
ATOM 1650 O O . THR B 1 64 ? -16.812 14.047 -7.48 1 93.69 64 THR B O 1
ATOM 1653 N N . GLU B 1 65 ? -14.734 14.406 -7.137 1 95.06 65 GLU B N 1
ATOM 1654 C CA . GLU B 1 65 ? -14.367 13.062 -7.57 1 95.06 65 GLU B CA 1
ATOM 1655 C C . GLU B 1 65 ? -14.398 12.078 -6.406 1 95.06 65 GLU B C 1
ATOM 1657 O O . GLU B 1 65 ? -13.766 12.312 -5.371 1 95.06 65 GLU B O 1
ATOM 1662 N N . PRO B 1 66 ? -15.094 11.023 -6.609 1 94.81 66 PRO B N 1
ATOM 1663 C CA . PRO B 1 66 ? -15.086 10.016 -5.547 1 94.81 66 PRO B CA 1
ATOM 1664 C C . PRO B 1 66 ? -13.766 9.242 -5.48 1 94.81 66 PRO B C 1
ATOM 1666 O O . PRO B 1 66 ? -13.047 9.156 -6.48 1 94.81 66 PRO B O 1
ATOM 1669 N N . LEU B 1 67 ? -13.508 8.766 -4.281 1 94.75 67 LEU B N 1
ATOM 1670 C CA . LEU B 1 67 ? -12.469 7.754 -4.148 1 94.75 67 LEU B CA 1
ATOM 1671 C C . LEU B 1 67 ? -12.992 6.375 -4.539 1 94.75 67 LEU B C 1
ATOM 1673 O O . LEU B 1 67 ? -14.133 6.027 -4.211 1 94.75 67 LEU B O 1
ATOM 1677 N N . VAL B 1 68 ? -12.148 5.66 -5.227 1 93.38 68 VAL B N 1
ATOM 1678 C CA . VAL B 1 68 ? -12.531 4.309 -5.609 1 93.38 68 VAL B CA 1
ATOM 1679 C C . VAL B 1 68 ? -11.719 3.293 -4.812 1 93.38 68 VAL B C 1
ATOM 1681 O O . VAL B 1 68 ? -10.484 3.375 -4.762 1 93.38 68 VAL B O 1
ATOM 1684 N N . GLY B 1 69 ? -12.422 2.393 -4.164 1 90.81 69 GLY B N 1
ATOM 1685 C CA . GLY B 1 69 ? -11.766 1.356 -3.381 1 90.81 69 GLY B CA 1
ATOM 1686 C C . GLY B 1 69 ? -11.352 0.155 -4.211 1 90.81 69 GLY B C 1
ATOM 1687 O O . GLY B 1 69 ? -11.492 0.161 -5.434 1 90.81 69 GLY B O 1
ATOM 1688 N N . PHE B 1 70 ? -10.797 -0.85 -3.594 1 89.81 70 PHE B N 1
ATOM 1689 C CA . PHE B 1 70 ? -10.227 -2.004 -4.281 1 89.81 70 PHE B CA 1
ATOM 1690 C C . PHE B 1 70 ? -11.328 -2.848 -4.918 1 89.81 70 PHE B C 1
ATOM 1692 O O . PHE B 1 70 ? -11.07 -3.605 -5.855 1 89.81 70 PHE B O 1
ATOM 1699 N N . ALA B 1 71 ? -12.547 -2.76 -4.324 1 90.62 71 ALA B N 1
ATOM 1700 C CA . ALA B 1 71 ? -13.648 -3.531 -4.891 1 90.62 71 ALA B CA 1
ATOM 1701 C C . ALA B 1 71 ? -14.531 -2.656 -5.781 1 90.62 71 ALA B C 1
ATOM 1703 O O . ALA B 1 71 ? -15.648 -3.039 -6.125 1 90.62 71 ALA B O 1
ATOM 1704 N N . GLY B 1 72 ? -14.07 -1.416 -6.059 1 90.25 72 GLY B N 1
ATOM 1705 C CA . GLY B 1 72 ? -14.789 -0.542 -6.977 1 90.25 72 GLY B CA 1
ATOM 1706 C C . GLY B 1 72 ? -15.812 0.339 -6.285 1 90.25 72 GLY B C 1
ATOM 1707 O O . GLY B 1 72 ? -16.5 1.123 -6.938 1 90.25 72 GLY B O 1
ATOM 1708 N N . GLU B 1 73 ? -15.891 0.225 -5.012 1 90.12 73 GLU B N 1
ATOM 1709 C CA . GLU B 1 73 ? -16.828 1.089 -4.297 1 90.12 73 GLU B CA 1
ATOM 1710 C C . GLU B 1 73 ? -16.391 2.551 -4.371 1 90.12 73 GLU B C 1
ATOM 1712 O O . GLU B 1 73 ? -15.203 2.854 -4.336 1 90.12 73 GLU B O 1
ATOM 1717 N N . ARG B 1 74 ? -17.391 3.383 -4.52 1 92.62 74 ARG B N 1
ATOM 1718 C CA . ARG B 1 74 ? -17.141 4.824 -4.562 1 92.62 74 ARG B CA 1
ATOM 1719 C C . ARG B 1 74 ? -17.391 5.457 -3.199 1 92.62 74 ARG B C 1
ATOM 1721 O O . ARG B 1 74 ? -18.422 5.203 -2.564 1 92.62 74 ARG B O 1
ATOM 1728 N N . VAL B 1 75 ? -16.422 6.168 -2.779 1 93.19 75 VAL B N 1
ATOM 1729 C CA . VAL B 1 75 ? -16.516 6.852 -1.493 1 93.19 75 VAL B CA 1
ATOM 1730 C C . VAL B 1 75 ? -16.5 8.367 -1.71 1 93.19 75 VAL B C 1
ATOM 1732 O O . VAL B 1 75 ? -15.57 8.898 -2.322 1 93.19 75 VAL B O 1
ATOM 1735 N N . HIS B 1 76 ? -17.516 8.984 -1.211 1 94.62 76 HIS B N 1
ATOM 1736 C CA . HIS B 1 76 ? -17.578 10.445 -1.302 1 94.62 76 HIS B CA 1
ATOM 1737 C C . HIS B 1 76 ? -16.719 11.102 -0.23 1 94.62 76 HIS B C 1
ATOM 1739 O O . HIS B 1 76 ? -16.672 10.633 0.909 1 94.62 76 HIS B O 1
ATOM 1745 N N . THR B 1 77 ? -16.188 12.219 -0.632 1 97.25 77 THR B N 1
ATOM 1746 C CA . THR B 1 77 ? -15.391 12.992 0.317 1 97.25 77 THR B CA 1
ATOM 1747 C C . THR B 1 77 ? -16.141 14.25 0.753 1 97.25 77 THR B C 1
ATOM 1749 O O . THR B 1 77 ? -17.047 14.711 0.063 1 97.25 77 THR B O 1
ATOM 1752 N N . ARG B 1 78 ? -15.812 14.836 1.841 1 97.25 78 ARG B N 1
ATOM 1753 C CA . ARG B 1 78 ? -16.328 16.125 2.312 1 97.25 78 ARG B CA 1
ATOM 1754 C C . ARG B 1 78 ? -15.539 17.281 1.713 1 97.25 78 ARG B C 1
ATOM 1756 O O . ARG B 1 78 ? -15.828 18.438 1.996 1 97.25 78 ARG B O 1
ATOM 1763 N N . GLY B 1 79 ? -14.633 16.953 0.897 1 98.44 79 GLY B N 1
ATOM 1764 C CA . GLY B 1 79 ? -13.688 17.922 0.351 1 98.44 79 GLY B CA 1
ATOM 1765 C C . GLY B 1 79 ? -12.242 17.578 0.662 1 98.44 79 GLY B C 1
ATOM 1766 O O . GLY B 1 79 ? -11.914 16.422 0.928 1 98.44 79 GLY B O 1
ATOM 1767 N N . TYR B 1 80 ? -11.398 18.531 0.43 1 98.75 80 TYR B N 1
ATOM 1768 C CA . TYR B 1 80 ? -10 18.312 0.774 1 98.75 80 TYR B CA 1
ATOM 1769 C C . TYR B 1 80 ? -9.414 19.531 1.471 1 98.75 80 TYR B C 1
ATOM 1771 O O . TYR B 1 80 ? -9.984 20.625 1.415 1 98.75 80 TYR B O 1
ATOM 1779 N N . VAL B 1 81 ? -8.336 19.375 2.18 1 98.56 81 VAL B N 1
ATOM 1780 C CA . VAL B 1 81 ? -7.527 20.422 2.807 1 98.56 81 VAL B CA 1
ATOM 1781 C C . VAL B 1 81 ? -6.043 20.141 2.564 1 98.56 81 VAL B C 1
ATOM 1783 O O . VAL B 1 81 ? -5.629 18.984 2.471 1 98.56 81 VAL B O 1
ATOM 1786 N N . ASP B 1 82 ? -5.277 21.188 2.383 1 98.44 82 ASP B N 1
ATOM 1787 C CA . ASP B 1 82 ? -3.822 21.109 2.326 1 98.44 82 ASP B CA 1
ATOM 1788 C C . ASP B 1 82 ? -3.197 21.5 3.664 1 98.44 82 ASP B C 1
ATOM 1790 O O . ASP B 1 82 ? -3.369 22.625 4.133 1 98.44 82 ASP B O 1
ATOM 1794 N N . LEU B 1 83 ? -2.518 20.562 4.258 1 98.31 83 LEU B N 1
ATOM 1795 C CA . LEU B 1 83 ? -1.968 20.812 5.582 1 98.31 83 LEU B CA 1
ATOM 1796 C C . LEU B 1 83 ? -0.481 20.469 5.629 1 98.31 83 LEU B C 1
ATOM 1798 O O . LEU B 1 83 ? -0.047 19.484 5.035 1 98.31 83 LEU B O 1
ATOM 1802 N N . LEU B 1 84 ? 0.292 21.312 6.324 1 97.94 84 LEU B N 1
ATOM 1803 C CA . LEU B 1 84 ? 1.686 20.969 6.598 1 97.94 84 LEU B CA 1
ATOM 1804 C C . LEU B 1 84 ? 1.788 19.75 7.508 1 97.94 84 LEU B C 1
ATOM 1806 O O . LEU B 1 84 ? 1.126 19.688 8.547 1 97.94 84 LEU B O 1
ATOM 1810 N N . THR B 1 85 ? 2.551 18.797 7.098 1 98.62 85 THR B N 1
ATOM 1811 C CA . THR B 1 85 ? 2.711 17.547 7.824 1 98.62 85 THR B CA 1
ATOM 1812 C C . THR B 1 85 ? 4.188 17.219 8.016 1 98.62 85 THR B C 1
ATOM 1814 O O . THR B 1 85 ? 4.984 17.328 7.082 1 98.62 85 THR B O 1
ATOM 1817 N N . THR B 1 86 ? 4.559 16.859 9.203 1 98.5 86 THR B N 1
ATOM 1818 C CA . THR B 1 86 ? 5.938 16.516 9.531 1 98.5 86 THR B CA 1
ATOM 1819 C C . THR B 1 86 ? 6.086 15.008 9.75 1 98.5 86 THR B C 1
ATOM 1821 O O . THR B 1 86 ? 5.324 14.414 10.516 1 98.5 86 THR B O 1
ATOM 1824 N N . PHE B 1 87 ? 7.027 14.477 9.094 1 98.5 87 PHE B N 1
ATOM 1825 C CA . PHE B 1 87 ? 7.379 13.07 9.227 1 98.5 87 PHE B CA 1
ATOM 1826 C C . PHE B 1 87 ? 8.711 12.906 9.945 1 98.5 87 PHE B C 1
ATOM 1828 O O . PHE B 1 87 ? 9.648 13.672 9.711 1 98.5 87 PHE B O 1
ATOM 1835 N N . GLY B 1 88 ? 8.797 11.898 10.75 1 96.94 88 GLY B N 1
ATOM 1836 C CA . GLY B 1 88 ? 10.023 11.656 11.492 1 96.94 88 GLY B CA 1
ATOM 1837 C C . GLY B 1 88 ? 9.977 12.195 12.906 1 96.94 88 GLY B C 1
ATOM 1838 O O . GLY B 1 88 ? 8.93 12.664 13.367 1 96.94 88 GLY B O 1
ATOM 1839 N N . THR B 1 89 ? 11.094 12.008 13.648 1 93.62 89 THR B N 1
ATOM 1840 C CA . THR B 1 89 ? 11.242 12.477 15.016 1 93.62 89 THR B CA 1
ATOM 1841 C C . THR B 1 89 ? 12.398 13.469 15.125 1 93.62 89 THR B C 1
ATOM 1843 O O . THR B 1 89 ? 13.477 13.234 14.586 1 93.62 89 THR B O 1
ATOM 1846 N N . SER B 1 90 ? 12.188 14.539 15.82 1 91.62 90 SER B N 1
ATOM 1847 C CA . SER B 1 90 ? 13.203 15.578 15.961 1 91.62 90 SER B CA 1
ATOM 1848 C C . SER B 1 90 ? 14.516 15 16.484 1 91.62 90 SER B C 1
ATOM 1850 O O . SER B 1 90 ? 14.516 14.18 17.406 1 91.62 90 SER B O 1
ATOM 1852 N N . PRO B 1 91 ? 15.562 15.336 15.812 1 93.75 91 PRO B N 1
ATOM 1853 C CA . PRO B 1 91 ? 15.742 16.391 14.805 1 93.75 91 PRO B CA 1
ATOM 1854 C C . PRO B 1 91 ? 15.625 15.859 13.375 1 93.75 91 PRO B C 1
ATOM 1856 O O . PRO B 1 91 ? 15.711 16.641 12.422 1 93.75 91 PRO B O 1
ATOM 1859 N N . ASP B 1 92 ? 15.438 14.594 13.188 1 95.75 92 ASP B N 1
ATOM 1860 C CA . ASP B 1 92 ? 15.367 13.969 11.875 1 95.75 92 ASP B CA 1
ATOM 1861 C C . ASP B 1 92 ? 13.938 13.984 11.336 1 95.75 92 ASP B C 1
ATOM 1863 O O . ASP B 1 92 ? 13.219 12.992 11.461 1 95.75 92 ASP B O 1
ATOM 1867 N N . THR B 1 93 ? 13.641 15.117 10.766 1 97.06 93 THR B N 1
ATOM 1868 C CA . THR B 1 93 ? 12.273 15.266 10.273 1 97.06 93 THR B CA 1
ATOM 1869 C C . THR B 1 93 ? 12.266 15.883 8.883 1 97.06 93 THR B C 1
ATOM 1871 O O . THR B 1 93 ? 13.266 16.469 8.453 1 97.06 93 THR B O 1
ATOM 1874 N N . ARG B 1 94 ? 11.227 15.719 8.188 1 97.69 94 ARG B N 1
ATOM 1875 C CA . ARG B 1 94 ? 10.883 16.391 6.934 1 97.69 94 ARG B CA 1
ATOM 1876 C C . ARG B 1 94 ? 9.43 16.859 6.945 1 97.69 94 ARG B C 1
ATOM 1878 O O . ARG B 1 94 ? 8.539 16.125 7.402 1 97.69 94 ARG B O 1
ATOM 1885 N N . ARG B 1 95 ? 9.258 18.062 6.547 1 97.5 95 ARG B N 1
ATOM 1886 C CA . ARG B 1 95 ? 7.93 18.672 6.52 1 97.5 95 ARG B CA 1
ATOM 1887 C C . ARG B 1 95 ? 7.492 18.969 5.086 1 97.5 95 ARG B C 1
ATOM 1889 O O . ARG B 1 95 ? 8.242 19.562 4.309 1 97.5 95 ARG B O 1
ATOM 1896 N N . ILE B 1 96 ? 6.285 18.531 4.75 1 97.81 96 ILE B N 1
ATOM 1897 C CA . ILE B 1 96 ? 5.75 18.781 3.418 1 97.81 96 ILE B CA 1
ATOM 1898 C C . ILE B 1 96 ? 4.277 19.188 3.52 1 97.81 96 ILE B C 1
ATOM 1900 O O . ILE B 1 96 ? 3.633 18.938 4.543 1 97.81 96 ILE B O 1
ATOM 1904 N N . MET B 1 97 ? 3.824 19.859 2.414 1 98.25 97 MET B N 1
ATOM 1905 C CA . MET B 1 97 ? 2.387 20.094 2.275 1 98.25 97 MET B CA 1
ATOM 1906 C C . MET B 1 97 ? 1.69 18.844 1.75 1 98.25 97 MET B C 1
ATOM 1908 O O . MET B 1 97 ? 2.094 18.281 0.727 1 98.25 97 MET B O 1
ATOM 1912 N N . VAL B 1 98 ? 0.684 18.391 2.494 1 98.56 98 VAL B N 1
ATOM 1913 C CA . VAL B 1 98 ? -0.075 17.219 2.107 1 98.56 98 VAL B CA 1
ATOM 1914 C C . VAL B 1 98 ? -1.525 17.594 1.824 1 98.56 98 VAL B C 1
ATOM 1916 O O . VAL B 1 98 ? -2.162 18.281 2.631 1 98.56 98 VAL B O 1
ATOM 1919 N N . ARG B 1 99 ? -2.016 17.203 0.655 1 98.62 99 ARG B N 1
ATOM 1920 C CA . ARG B 1 99 ? -3.449 17.297 0.395 1 98.62 99 ARG B CA 1
ATOM 1921 C C . ARG B 1 99 ? -4.188 16.078 0.96 1 98.62 99 ARG B C 1
ATOM 1923 O O . ARG B 1 99 ? -3.928 14.953 0.558 1 98.62 99 ARG B O 1
ATOM 1930 N N . TYR B 1 100 ? -5.078 16.359 1.861 1 98.62 100 TYR B N 1
ATOM 1931 C CA . TYR B 1 100 ? -5.895 15.312 2.48 1 98.62 100 TYR B CA 1
ATOM 1932 C C . TYR B 1 100 ? -7.324 15.359 1.948 1 98.62 100 TYR B C 1
ATOM 1934 O O . TYR B 1 100 ? -8 16.375 2.057 1 98.62 100 TYR B O 1
ATOM 1942 N N . LEU B 1 101 ? -7.738 14.242 1.339 1 98.69 101 LEU B N 1
ATOM 1943 C CA . LEU B 1 101 ? -9.172 14.078 1.14 1 98.69 101 LEU B CA 1
ATOM 1944 C C . LEU B 1 101 ? -9.867 13.742 2.455 1 98.69 101 LEU B C 1
ATOM 1946 O O . LEU B 1 101 ? -9.406 12.875 3.205 1 98.69 101 LEU B O 1
ATOM 1950 N N . LEU B 1 102 ? -10.922 14.43 2.727 1 98.44 102 LEU B N 1
ATOM 1951 C CA . LEU B 1 102 ? -11.656 14.242 3.973 1 98.44 102 LEU B CA 1
ATOM 1952 C C . LEU B 1 102 ? -12.75 13.188 3.805 1 98.44 102 LEU B C 1
ATOM 1954 O O . LEU B 1 102 ? -13.703 13.398 3.053 1 98.44 102 LEU B O 1
ATOM 1958 N N . VAL B 1 103 ? -12.609 12.102 4.527 1 98 103 VAL B N 1
ATOM 1959 C CA . VAL B 1 103 ? -13.516 10.969 4.367 1 98 103 VAL B CA 1
ATOM 1960 C C . VAL B 1 103 ? -14.195 10.656 5.699 1 98 103 VAL B C 1
ATOM 1962 O O . VAL B 1 103 ? -13.547 10.641 6.746 1 98 103 VAL B O 1
ATOM 1965 N N . GLU B 1 104 ? -15.5 10.445 5.582 1 96.44 104 GLU B N 1
ATOM 1966 C CA . GLU B 1 104 ? -16.25 9.984 6.75 1 96.44 104 GLU B CA 1
ATOM 1967 C C . GLU B 1 104 ? -16.406 8.469 6.746 1 96.44 104 GLU B C 1
ATOM 1969 O O . GLU B 1 104 ? -17.141 7.914 5.926 1 96.44 104 GLU B O 1
ATOM 1974 N N . ALA B 1 105 ? -15.727 7.855 7.652 1 94.44 105 ALA B N 1
ATOM 1975 C CA . ALA B 1 105 ? -15.789 6.402 7.781 1 94.44 105 ALA B CA 1
ATOM 1976 C C . ALA B 1 105 ? -15.445 5.965 9.203 1 94.44 105 ALA B C 1
ATOM 1978 O O . ALA B 1 105 ? -14.805 6.707 9.953 1 94.44 105 ALA B O 1
ATOM 1979 N N . ASN B 1 106 ? -15.969 4.781 9.523 1 88.38 106 ASN B N 1
ATOM 1980 C CA . ASN B 1 106 ? -15.602 4.145 10.781 1 88.38 106 ASN B CA 1
ATOM 1981 C C . ASN B 1 106 ? -14.422 3.193 10.609 1 88.38 106 ASN B C 1
ATOM 1983 O O . ASN B 1 106 ? -14.586 2.068 10.133 1 88.38 106 ASN B O 1
ATOM 1987 N N . THR B 1 107 ? -13.305 3.645 10.922 1 92.25 107 THR B N 1
ATOM 1988 C CA . THR B 1 107 ? -12.078 2.869 10.781 1 92.25 107 THR B CA 1
ATOM 1989 C C . THR B 1 107 ? -11.18 3.045 12 1 92.25 107 THR B C 1
ATOM 1991 O O . THR B 1 107 ? -11.445 3.9 12.852 1 92.25 107 THR B O 1
ATOM 1994 N N . SER B 1 108 ? -10.188 2.211 12.078 1 94 108 SER B N 1
ATOM 1995 C CA . SER B 1 108 ? -9.234 2.289 13.18 1 94 108 SER B CA 1
ATOM 1996 C C . SER B 1 108 ? -8.109 3.279 12.867 1 94 108 SER B C 1
ATOM 1998 O O . SER B 1 108 ? -7.363 3.676 13.766 1 94 108 SER B O 1
ATOM 2000 N N . TYR B 1 109 ? -7.988 3.771 11.695 1 97.5 109 TYR B N 1
ATOM 2001 C CA . TYR B 1 109 ? -6.922 4.691 11.312 1 97.5 109 TYR B CA 1
ATOM 2002 C C . TYR B 1 109 ? -7.406 6.133 11.336 1 97.5 109 TYR B C 1
ATOM 2004 O O . TYR B 1 109 ? -8.586 6.402 11.094 1 97.5 109 TYR B O 1
ATOM 2012 N N . ASN B 1 110 ? -6.488 7 11.586 1 98.31 110 ASN B N 1
ATOM 2013 C CA . ASN B 1 110 ? -6.781 8.43 11.57 1 98.31 110 ASN B CA 1
ATOM 2014 C C . ASN B 1 110 ? -6.395 9.062 10.234 1 98.31 110 ASN B C 1
ATOM 2016 O O . ASN B 1 110 ? -7.031 10.023 9.789 1 98.31 110 ASN B O 1
ATOM 2020 N N . ILE B 1 111 ? -5.352 8.547 9.664 1 98.62 111 ILE B N 1
ATOM 2021 C CA . ILE B 1 111 ? -4.824 9.07 8.406 1 98.62 111 ILE B CA 1
ATOM 2022 C C . ILE B 1 111 ? -4.332 7.914 7.535 1 98.62 111 ILE B C 1
ATOM 2024 O O . ILE B 1 111 ? -3.844 6.906 8.047 1 98.62 111 ILE B O 1
ATOM 2028 N N . ILE B 1 112 ? -4.516 8.039 6.266 1 98.69 112 ILE B N 1
ATOM 2029 C CA . ILE B 1 112 ? -3.787 7.25 5.277 1 98.69 112 ILE B CA 1
ATOM 2030 C C . ILE B 1 112 ? -2.824 8.148 4.508 1 98.69 112 ILE B C 1
ATOM 2032 O O . ILE B 1 112 ? -3.229 9.188 3.971 1 98.69 112 ILE B O 1
ATOM 2036 N N . ILE B 1 113 ? -1.59 7.832 4.5 1 98.81 113 ILE B N 1
ATOM 2037 C CA . ILE B 1 113 ? -0.606 8.469 3.629 1 98.81 113 ILE B CA 1
ATOM 2038 C C . ILE B 1 113 ? -0.363 7.59 2.402 1 98.81 113 ILE B C 1
ATOM 2040 O O . ILE B 1 113 ? 0.107 6.457 2.525 1 98.81 113 ILE B O 1
ATOM 2044 N N . GLY B 1 114 ? -0.725 8.133 1.235 1 98.38 114 GLY B N 1
ATOM 2045 C CA . GLY B 1 114 ? -0.604 7.395 -0.013 1 98.38 114 GLY B CA 1
ATOM 2046 C C . GLY B 1 114 ? 0.599 7.812 -0.838 1 98.38 114 GLY B C 1
ATOM 2047 O O . GLY B 1 114 ? 1.524 8.438 -0.322 1 98.38 114 GLY B O 1
ATOM 2048 N N . ARG B 1 115 ? 0.561 7.48 -2.127 1 97.88 115 ARG B N 1
ATOM 2049 C CA . ARG B 1 115 ? 1.686 7.621 -3.045 1 97.88 115 ARG B CA 1
ATOM 2050 C C . ARG B 1 115 ? 2.053 9.086 -3.242 1 97.88 115 ARG B C 1
ATOM 2052 O O . ARG B 1 115 ? 3.232 9.43 -3.332 1 97.88 115 ARG B O 1
ATOM 2059 N N . PRO B 1 116 ? 1.117 10.016 -3.307 1 97.44 116 PRO B N 1
ATOM 2060 C CA . PRO B 1 116 ? 1.531 11.398 -3.561 1 97.44 116 PRO B CA 1
ATOM 2061 C C . PRO B 1 116 ? 2.531 11.906 -2.527 1 97.44 116 PRO B C 1
ATOM 2063 O O . PRO B 1 116 ? 3.547 12.508 -2.891 1 97.44 116 PRO B O 1
ATOM 2066 N N . SER B 1 117 ? 2.27 11.633 -1.282 1 98.19 117 SER B N 1
ATOM 2067 C CA . SER B 1 117 ? 3.164 12.117 -0.237 1 98.19 117 SER B CA 1
ATOM 2068 C C . SER B 1 117 ? 4.426 11.266 -0.149 1 98.19 117 SER B C 1
ATOM 2070 O O . SER B 1 117 ? 5.523 11.789 0.046 1 98.19 117 SER B O 1
ATOM 2072 N N . LEU B 1 118 ? 4.266 9.969 -0.249 1 97.88 118 LEU B N 1
ATOM 2073 C CA . LEU B 1 118 ? 5.414 9.078 -0.188 1 97.88 118 LEU B CA 1
ATOM 2074 C C . LEU B 1 118 ? 6.402 9.383 -1.31 1 97.88 118 LEU B C 1
ATOM 2076 O O . LEU B 1 118 ? 7.617 9.375 -1.094 1 97.88 118 LEU B O 1
ATOM 2080 N N . ASN B 1 119 ? 5.875 9.672 -2.49 1 96.38 119 ASN B N 1
ATOM 2081 C CA . ASN B 1 119 ? 6.73 10.008 -3.621 1 96.38 119 ASN B CA 1
ATOM 2082 C C . ASN B 1 119 ? 7.387 11.375 -3.438 1 96.38 119 ASN B C 1
ATOM 2084 O O . ASN B 1 119 ? 8.547 11.562 -3.791 1 96.38 119 ASN B O 1
ATOM 2088 N N . GLN B 1 120 ? 6.613 12.289 -2.926 1 95.94 120 GLN B N 1
ATOM 2089 C CA . GLN B 1 120 ? 7.18 13.602 -2.639 1 95.94 120 GLN B CA 1
ATOM 2090 C C . GLN B 1 120 ? 8.344 13.5 -1.662 1 95.94 120 GLN B C 1
ATOM 2092 O O . GLN B 1 120 ? 9.344 14.211 -1.799 1 95.94 120 GLN B O 1
ATOM 2097 N N . LEU B 1 121 ? 8.273 12.586 -0.713 1 96.5 121 LEU B N 1
ATOM 2098 C CA . LEU B 1 121 ? 9.32 12.383 0.278 1 96.5 121 LEU B CA 1
ATOM 2099 C C . LEU B 1 121 ? 10.484 11.586 -0.316 1 96.5 121 LEU B C 1
ATOM 2101 O O . LEU B 1 121 ? 11.586 11.586 0.236 1 96.5 121 LEU B O 1
ATOM 2105 N N . GLY B 1 122 ? 10.188 10.914 -1.432 1 95 122 GLY B N 1
ATOM 2106 C CA . GLY B 1 122 ? 11.141 9.906 -1.881 1 95 122 GLY B CA 1
ATOM 2107 C C . GLY B 1 122 ? 11.242 8.719 -0.937 1 95 122 GLY B C 1
ATOM 2108 O O . GLY B 1 122 ? 12.336 8.18 -0.731 1 95 122 GLY B O 1
ATOM 2109 N N . ALA B 1 123 ? 10.188 8.367 -0.358 1 97.12 123 ALA B N 1
ATOM 2110 C CA . ALA B 1 123 ? 10.195 7.355 0.693 1 97.12 123 ALA B CA 1
ATOM 2111 C C . ALA B 1 123 ? 10.273 5.953 0.1 1 97.12 123 ALA B C 1
ATOM 2113 O O . ALA B 1 123 ? 9.648 5.668 -0.926 1 97.12 123 ALA B O 1
ATOM 2114 N N . VAL B 1 124 ? 11.039 5.145 0.703 1 97.62 124 VAL B N 1
ATOM 2115 C CA . VAL B 1 124 ? 11.078 3.705 0.467 1 97.62 124 VAL B CA 1
ATOM 2116 C C . VAL B 1 124 ? 10.594 2.965 1.712 1 97.62 124 VAL B C 1
ATOM 2118 O O . VAL B 1 124 ? 11 3.289 2.83 1 97.62 124 VAL B O 1
ATOM 2121 N N . VAL B 1 125 ? 9.688 1.992 1.509 1 97.5 125 VAL B N 1
ATOM 2122 C CA . VAL B 1 125 ? 9 1.364 2.631 1 97.5 125 VAL B CA 1
ATOM 2123 C C . VAL B 1 125 ? 9.266 -0.14 2.623 1 97.5 125 VAL B C 1
ATOM 2125 O O . VAL B 1 125 ? 9.227 -0.776 1.565 1 97.5 125 VAL B O 1
ATOM 2128 N N . SER B 1 126 ? 9.531 -0.649 3.771 1 96.25 126 SER B N 1
ATOM 2129 C CA . SER B 1 126 ? 9.617 -2.088 4 1 96.25 126 SER B CA 1
ATOM 2130 C C . SER B 1 126 ? 8.664 -2.527 5.109 1 96.25 126 SER B C 1
ATOM 2132 O O . SER B 1 126 ? 8.898 -2.236 6.285 1 96.25 126 SER B O 1
ATOM 2134 N N . THR B 1 127 ? 7.68 -3.271 4.727 1 95.5 127 THR B N 1
ATOM 2135 C CA . THR B 1 127 ? 6.727 -3.723 5.738 1 95.5 127 THR B CA 1
ATOM 2136 C C . THR B 1 127 ? 7.301 -4.887 6.539 1 95.5 127 THR B C 1
ATOM 2138 O O . THR B 1 127 ? 6.93 -5.09 7.699 1 95.5 127 THR B O 1
ATOM 2141 N N . SER B 1 128 ? 8.242 -5.637 5.984 1 92.62 128 SER B N 1
ATOM 2142 C CA . SER B 1 128 ? 8.891 -6.691 6.754 1 92.62 128 SER B CA 1
ATOM 2143 C C . SER B 1 128 ? 9.727 -6.113 7.891 1 92.62 128 SER B C 1
ATOM 2145 O O . SER B 1 128 ? 9.867 -6.734 8.945 1 92.62 128 SER B O 1
ATOM 2147 N N . HIS B 1 129 ? 10.266 -4.973 7.664 1 92.69 129 HIS B N 1
ATOM 2148 C CA . HIS B 1 129 ? 11.086 -4.297 8.664 1 92.69 129 HIS B CA 1
ATOM 2149 C C . HIS B 1 129 ? 10.25 -3.33 9.5 1 92.69 129 HIS B C 1
ATOM 2151 O O . HIS B 1 129 ? 10.703 -2.842 10.531 1 92.69 129 HIS B O 1
ATOM 2157 N N . LEU B 1 130 ? 9.078 -2.992 8.969 1 94.12 130 LEU B N 1
ATOM 2158 C CA . LEU B 1 130 ? 8.234 -1.958 9.547 1 94.12 130 LEU B CA 1
ATOM 2159 C C . LEU B 1 130 ? 8.992 -0.641 9.68 1 94.12 130 LEU B C 1
ATOM 2161 O O . LEU B 1 130 ? 8.992 -0.024 10.75 1 94.12 130 LEU B O 1
ATOM 2165 N N . THR B 1 131 ? 9.602 -0.301 8.562 1 95.56 131 THR B N 1
ATOM 2166 C CA . THR B 1 131 ? 10.453 0.881 8.508 1 95.56 131 THR B CA 1
ATOM 2167 C C . THR B 1 131 ? 10.266 1.617 7.184 1 95.56 131 THR B C 1
ATOM 2169 O O . THR B 1 131 ? 10.18 0.991 6.125 1 95.56 131 THR B O 1
ATOM 2172 N N . MET B 1 132 ? 10.18 2.865 7.246 1 97.31 132 MET B N 1
ATOM 2173 C CA . MET B 1 132 ? 10.195 3.779 6.109 1 97.31 132 MET B CA 1
ATOM 2174 C C . MET B 1 132 ? 11.43 4.672 6.145 1 97.31 132 MET B C 1
ATOM 2176 O O . MET B 1 132 ? 11.812 5.172 7.207 1 97.31 132 MET B O 1
ATOM 2180 N N . LYS B 1 133 ? 12.086 4.809 5.016 1 97.88 133 LYS B N 1
ATOM 2181 C CA . LYS B 1 133 ? 13.258 5.68 4.922 1 97.88 133 LYS B CA 1
ATOM 2182 C C . LYS B 1 133 ? 13.086 6.699 3.801 1 97.88 133 LYS B C 1
ATOM 2184 O O . LYS B 1 133 ? 12.531 6.387 2.744 1 97.88 133 LYS B O 1
ATOM 2189 N N . PHE B 1 134 ? 13.578 7.871 3.98 1 97.81 134 PHE B N 1
ATOM 2190 C CA . PHE B 1 134 ? 13.562 8.93 2.977 1 97.81 134 PHE B CA 1
ATOM 2191 C C . PHE B 1 134 ? 14.672 9.938 3.242 1 97.81 134 PHE B C 1
ATOM 2193 O O . PHE B 1 134 ? 15.188 10.031 4.359 1 97.81 134 PHE B O 1
ATOM 2200 N N . PRO B 1 135 ? 15.078 10.68 2.199 1 96.81 135 PRO B N 1
ATOM 2201 C CA . PRO B 1 135 ? 16.109 11.703 2.416 1 96.81 135 PRO B CA 1
ATOM 2202 C C . PRO B 1 135 ? 15.578 12.914 3.186 1 96.81 135 PRO B C 1
ATOM 2204 O O . PRO B 1 135 ? 14.5 13.422 2.883 1 96.81 135 PRO B O 1
ATOM 2207 N N . GLY B 1 136 ? 16.359 13.32 4.164 1 96 136 GLY B N 1
ATOM 2208 C CA . GLY B 1 136 ? 16.078 14.586 4.828 1 96 136 GLY B CA 1
ATOM 2209 C C . GLY B 1 136 ? 16.469 15.797 3.992 1 96 136 GLY B C 1
ATOM 2210 O O . GLY B 1 136 ? 16.953 15.648 2.871 1 96 136 GLY B O 1
ATOM 2211 N N . SER B 1 137 ? 16.234 16.969 4.559 1 91.88 137 SER B N 1
ATOM 2212 C CA . SER B 1 137 ? 16.562 18.203 3.857 1 91.88 137 SER B CA 1
ATOM 2213 C C . SER B 1 137 ? 18.062 18.328 3.609 1 91.88 137 SER B C 1
ATOM 2215 O O . SER B 1 137 ? 18.484 18.938 2.625 1 91.88 137 SER B O 1
ATOM 2217 N N . ASP B 1 138 ? 18.844 17.719 4.375 1 91.12 138 ASP B N 1
ATOM 2218 C CA . ASP B 1 138 ? 20.297 17.797 4.234 1 91.12 138 ASP B CA 1
ATOM 2219 C C . ASP B 1 138 ? 20.828 16.594 3.451 1 91.12 138 ASP B C 1
ATOM 2221 O O . ASP B 1 138 ? 22.047 16.422 3.312 1 91.12 138 ASP B O 1
ATOM 2225 N N . GLY B 1 139 ? 19.969 15.758 3.055 1 90.44 139 GLY B N 1
ATOM 2226 C CA . GLY B 1 139 ? 20.359 14.594 2.275 1 90.44 139 GLY B CA 1
ATOM 2227 C C . GLY B 1 139 ? 20.578 13.352 3.121 1 90.44 139 GLY B C 1
ATOM 2228 O O . GLY B 1 139 ? 20.703 12.25 2.592 1 90.44 139 GLY B O 1
ATOM 2229 N N . LYS B 1 140 ? 20.703 13.586 4.406 1 95.25 140 LYS B N 1
ATOM 2230 C CA . LYS B 1 140 ? 20.828 12.43 5.289 1 95.25 140 LYS B CA 1
ATOM 2231 C C . LYS B 1 140 ? 19.547 11.609 5.301 1 95.25 140 LYS B C 1
ATOM 2233 O O . LYS B 1 140 ? 18.453 12.164 5.336 1 95.25 140 LYS B O 1
ATOM 2238 N N . ILE B 1 141 ? 19.703 10.32 5.352 1 97.12 141 ILE B N 1
ATOM 2239 C CA . ILE B 1 141 ? 18.547 9.438 5.312 1 97.12 141 ILE B CA 1
ATOM 2240 C C . ILE B 1 141 ? 17.875 9.406 6.684 1 97.12 141 ILE B C 1
ATOM 2242 O O . ILE B 1 141 ? 18.531 9.148 7.695 1 97.12 141 ILE B O 1
ATOM 2246 N N . ILE B 1 142 ? 16.641 9.672 6.688 1 97.56 142 ILE B N 1
ATOM 2247 C CA . ILE B 1 142 ? 15.789 9.578 7.871 1 97.56 142 ILE B CA 1
ATOM 2248 C C . ILE B 1 142 ? 15.078 8.227 7.887 1 97.56 142 ILE B C 1
ATOM 2250 O O . ILE B 1 142 ? 14.539 7.789 6.863 1 97.56 142 ILE B O 1
ATOM 2254 N N . SER B 1 143 ? 15.148 7.566 9.047 1 96.56 143 SER B N 1
ATOM 2255 C CA . SER B 1 143 ? 14.43 6.312 9.273 1 96.56 143 SER B CA 1
ATOM 2256 C C . SER B 1 143 ? 13.258 6.508 10.227 1 96.56 143 SER B C 1
ATOM 2258 O O . SER B 1 143 ? 13.43 7.043 11.328 1 96.56 143 SER B O 1
ATOM 2260 N N . VAL B 1 144 ? 12.086 6.137 9.758 1 96.5 144 VAL B N 1
ATOM 2261 C CA . VAL B 1 144 ? 10.883 6.168 10.586 1 96.5 144 VAL B CA 1
ATOM 2262 C C . VAL B 1 144 ? 10.391 4.746 10.836 1 96.5 144 VAL B C 1
ATOM 2264 O O . VAL B 1 144 ? 10.141 3.994 9.898 1 96.5 144 VAL B O 1
ATOM 2267 N N . LYS B 1 145 ? 10.188 4.363 12.109 1 94 145 LYS B N 1
ATOM 2268 C CA . LYS B 1 145 ? 9.695 3.037 12.477 1 94 145 LYS B CA 1
ATOM 2269 C C . LYS B 1 145 ? 8.234 3.092 12.906 1 94 145 LYS B C 1
ATOM 2271 O O . LYS B 1 145 ? 7.746 4.141 13.336 1 94 145 LYS B O 1
ATOM 2276 N N . GLU B 1 146 ? 7.652 1.928 12.727 1 91.12 146 GLU B N 1
ATOM 2277 C CA . GLU B 1 146 ? 6.266 1.804 13.172 1 91.12 146 GLU B CA 1
ATOM 2278 C C . GLU B 1 146 ? 6.129 2.172 14.648 1 91.12 146 GLU B C 1
ATOM 2280 O O . GLU B 1 146 ? 7.086 2.059 15.414 1 91.12 146 GLU B O 1
ATOM 2285 N N . ASN B 1 147 ? 4.98 2.68 15 1 85.12 147 ASN B N 1
ATOM 2286 C CA . ASN B 1 147 ? 4.734 3.004 16.406 1 85.12 147 ASN B CA 1
ATOM 2287 C C . ASN B 1 147 ? 3.656 2.104 17 1 85.12 147 ASN B C 1
ATOM 2289 O O . ASN B 1 147 ? 2.775 1.622 16.297 1 85.12 147 ASN B O 1
#

Sequence (294 aa):
PITFTDDDYAGVSPNQDDPMVIAVEVANWEVHKTLIDQGSSANVLYWPTFLRLDIPHSLIQPNTEPLVGFAGERVHTRGYVDLLTTFGTSPDTRRIMVRYLLVEANTSYNIIIGRPSLNQLGAVVSTSHLTMKFPGSDGKIISVKENPITFTDDDYAGVSPNQDDPMVIAVEVANWEVHKTLIDQGSSANVLYWPTFLRLDIPHSLIQPNTEPLVGFAGERVHTRGYVDLLTTFGTSPDTRRIMVRYLLVEANTSYNIIIGRPSLNQLGAVVSTSHLTMKFPGSDGKIISVKEN

InterPro domains:
  IPR021109 Aspartic peptidase domain superfamily [G3DSA:2.40.70.10] (10-146)
  IPR021109 Aspartic peptidase domain superfamily [SSF50630] (17-124)

Foldseek 3Di:
DDDDDPVLAPPPPLPDLDFQWAWKAWLNDIFGQETEDQPDPAKAAEQVLVVVSPDDPVQFDDDDAFDADPVGDTFDFPGKHWIWMWDADPPQIDIDTGIHTYGYDDDPGRMYDYDVVCVVQVWDDDSSSSWIWGAGPVRDIGIGHGD/DDDDDPVLAPPPPLDDLDFQWAWKAWLNDIFGQETEDQPDPAKAAEQVLVVVSPDDPVQFDDDDAFDADPVGDTFDFPGKHWIWMWDADPPQIDIDTGIHTYGYDDDPGRMYDYDVVCVVQVWDDDSSSSWIWGADPVRDIGIGHGD